Protein AF-A0A2Z4IM77-F1 (afdb_monomer)

InterPro domains:
  IPR010621 Domain of unknown function DUF1214 [PF06742] (242-344)
  IPR010679 Domain of unknown function DUF1254 [PF06863] (64-164)
  IPR037049 Domain of unknown function DUF1214, C-terminal domain superfamily [G3DSA:2.60.120.600] (216-356)
  IPR037050 Domain of unknown function DUF1254 superfamily [G3DSA:2.60.40.1610] (57-181)

Solvent-accessible surface area (backbone atoms only — not comparable to full-atom values): 20012 Å² total; per-residue (Å²): 142,82,84,87,78,84,80,84,83,80,83,79,82,76,81,75,78,77,77,73,73,76,74,77,76,77,55,68,68,52,26,55,48,37,31,53,42,42,25,31,54,54,42,47,57,54,48,57,62,47,52,75,82,47,57,64,46,41,79,49,68,70,46,75,44,51,58,82,60,74,91,52,80,63,61,67,61,39,29,30,41,33,44,24,44,34,18,32,63,75,41,46,24,40,36,39,67,63,92,68,94,62,50,36,35,46,34,41,30,30,36,64,57,34,43,52,76,39,68,64,57,93,48,38,35,36,38,31,44,85,89,54,74,77,94,57,94,80,50,46,80,42,77,40,94,44,50,39,34,38,44,37,33,44,37,60,45,77,101,37,59,69,58,53,56,57,44,58,72,57,47,44,60,45,62,11,69,34,82,74,78,89,83,75,83,90,69,53,74,64,34,48,50,50,19,52,49,53,46,52,55,52,55,78,65,65,59,92,85,68,55,37,41,39,33,82,87,71,72,50,46,47,64,34,32,29,42,23,40,73,77,41,65,91,61,60,35,58,74,52,31,40,77,46,76,40,56,40,32,72,84,69,46,70,47,53,11,86,46,42,32,40,34,59,47,69,64,62,70,42,55,65,52,91,74,33,52,41,40,38,36,45,23,29,62,88,82,36,36,46,48,74,55,97,80,75,43,45,50,41,31,74,90,78,45,66,64,47,97,83,51,25,35,57,37,28,40,23,35,82,27,71,67,71,46,30,24,41,38,68,52,40,46,34,32,36,40,42,36,30,28,31,27,31,98,83,52,72,82,70,63,40,40,76,57,134

Foldseek 3Di:
DDDDDDDDDDDDPPPPPPPPPPDPPQDVVLLVLLLLCLLLVVLVVVVVVVVVPDAAFDKDKPFADFLVDDPDFQDDGQKIKIKGKFFCPPHKKKKDADDDDAWKKKWKADSSQAIDMDIRDPFIEIEHAPPHDGPDDDHHYDHDPHRMIMTMMIDGHDVCRVVSVVRVVVIGMDHRNDDDDDDDDDDDPNSNVSSVVVLVVCLVVDDPPQFLYHHPVVPNDSSSVSNNCVVDRPDDGVQFKDKDKFQAFPVRHGAWQAFKKKWKADQDQWADDPSKKKKKFKAFPPRSGFADDPVSFGMAIPVHFDADPNRIGMAMEHQNQDDGNGHHSVRGRIMMMMMIGNTDPPHDGTGMGTDD

Mean predicted aligned error: 6.81 Å

Secondary structure (DSSP, 8-state):
----------------------PPPPPHHHHHHHHHHHHHHHHHHHHHHHTTT--TT--EE--S--TT--SSSSPPTTEEEEEEEEE-SSS-EEEE----SS-EEEEEEETT--EEEEES-SSPEEEE-TTSPPS-SSSEEEE-SSSEEEEEEEEE-SS-HHHHHHHHTT-EEEE-B-----PPPP--HHHHHHHHHHHHHHHHTPPTT---S--GGGT--HHHHHHHHHHHTT---TTTEEEEEESB-TTSPBP-TTS-EEEEE-SSSSBSSTT-EEEEEEEETTT-SB---TT---EEETTTPPPPTTS-EEEEEETT--STTEEE-TT--EEEEEEEESB-TT--PPPPEE--

Nearest PDB structures (foldseek):
  3u07-assembly3_C  TM=8.000E-01  e=1.647E-24  Vibrio parahaemolyticus
  3u07-assembly2_B  TM=8.139E-01  e=1.092E-23  Vibrio parahaemolyticus
  3vb9-assembly2_D  TM=6.660E-01  e=1.888E-18  Vibrio parahaemolyticus
  6ans-assembly2_D  TM=5.606E-01  e=4.683E-11  Burkholderia cenocepacia J2315
  4uzg-assembly1_A  TM=1.626E-01  e=1.768E-01  Streptococcus agalactiae A909

pLDDT: mean 90.86, std 14.38, range [30.09, 98.69]

Structure (mmCIF, N/CA/C/O backbone):
data_AF-A0A2Z4IM77-F1
#
_entry.id   AF-A0A2Z4IM77-F1
#
loop_
_atom_site.group_PDB
_atom_site.id
_atom_site.type_symbol
_atom_site.label_atom_id
_atom_site.label_alt_id
_atom_site.label_comp_id
_atom_site.label_asym_id
_atom_site.label_entity_id
_atom_site.label_seq_id
_atom_site.pdbx_PDB_ins_code
_atom_site.Cartn_x
_atom_site.Cartn_y
_atom_site.Cartn_z
_atom_site.occupancy
_atom_site.B_iso_or_equiv
_atom_site.auth_seq_id
_atom_site.auth_comp_id
_atom_site.auth_asym_id
_atom_site.auth_atom_id
_atom_site.pdbx_PDB_model_num
ATOM 1 N N . MET A 1 1 ? 88.658 40.560 12.550 1.00 44.47 1 MET A N 1
ATOM 2 C CA . MET A 1 1 ? 87.987 41.062 11.328 1.00 44.47 1 MET A CA 1
ATOM 3 C C . MET A 1 1 ? 87.548 39.893 10.454 1.00 44.47 1 MET A C 1
ATOM 5 O O . MET A 1 1 ? 88.362 39.357 9.718 1.00 44.47 1 MET A O 1
ATOM 9 N N . LYS A 1 2 ? 86.281 39.481 10.541 1.00 37.50 2 LYS A N 1
ATOM 10 C CA . LYS A 1 2 ? 85.584 38.726 9.489 1.00 37.50 2 LYS A CA 1
ATOM 11 C C . LYS A 1 2 ? 84.108 39.124 9.554 1.00 37.50 2 LYS A C 1
ATOM 13 O O . LYS A 1 2 ? 83.522 39.179 10.626 1.00 37.50 2 LYS A O 1
ATOM 18 N N . SER A 1 3 ? 83.614 39.550 8.401 1.00 36.06 3 SER A N 1
ATOM 19 C CA . SER A 1 3 ? 82.413 40.351 8.170 1.00 36.06 3 SER A CA 1
ATOM 20 C C . SER A 1 3 ? 81.114 39.559 8.377 1.00 36.06 3 SER A C 1
ATOM 22 O O . SER A 1 3 ? 80.949 38.478 7.815 1.00 36.06 3 SER A O 1
ATOM 24 N N . MET A 1 4 ? 80.191 40.130 9.161 1.00 35.19 4 MET A N 1
ATOM 25 C CA . MET A 1 4 ? 78.778 39.743 9.243 1.00 35.19 4 MET A CA 1
ATOM 26 C C . MET A 1 4 ? 78.077 40.122 7.931 1.00 35.19 4 MET A C 1
ATOM 28 O O . MET A 1 4 ? 77.879 41.305 7.653 1.00 35.19 4 MET A O 1
ATOM 32 N N . LYS A 1 5 ? 77.659 39.132 7.135 1.00 37.25 5 LYS A N 1
ATOM 33 C CA . LYS A 1 5 ? 76.727 39.348 6.019 1.00 37.25 5 LYS A CA 1
ATOM 34 C C . LYS A 1 5 ? 75.292 39.170 6.520 1.00 37.25 5 LYS A C 1
ATOM 36 O O . LYS A 1 5 ? 74.901 38.078 6.916 1.00 37.25 5 LYS A O 1
ATOM 41 N N . ARG A 1 6 ? 74.526 40.265 6.510 1.00 34.78 6 ARG A N 1
ATOM 42 C CA . ARG A 1 6 ? 73.072 40.285 6.729 1.00 34.78 6 ARG A CA 1
ATOM 43 C C . ARG A 1 6 ? 72.383 39.529 5.588 1.00 34.78 6 ARG A C 1
ATOM 45 O O . ARG A 1 6 ? 72.552 39.901 4.431 1.00 34.78 6 ARG A O 1
ATOM 52 N N . ILE A 1 7 ? 71.616 38.492 5.916 1.00 35.03 7 ILE A N 1
ATOM 53 C CA . ILE A 1 7 ? 70.710 37.818 4.980 1.00 35.03 7 ILE A CA 1
ATOM 54 C C . ILE A 1 7 ? 69.391 38.595 4.995 1.00 35.03 7 ILE A C 1
ATOM 56 O O . ILE A 1 7 ? 68.733 38.691 6.028 1.00 35.03 7 ILE A O 1
ATOM 60 N N . ILE A 1 8 ? 69.040 39.190 3.857 1.00 33.53 8 ILE A N 1
ATOM 61 C CA . ILE A 1 8 ? 67.727 39.792 3.615 1.00 33.53 8 ILE A CA 1
ATOM 62 C C . ILE A 1 8 ? 66.799 38.643 3.210 1.00 33.53 8 ILE A C 1
ATOM 64 O O . ILE A 1 8 ? 66.981 38.048 2.150 1.00 33.53 8 ILE A O 1
ATOM 68 N N . ILE A 1 9 ? 65.834 38.306 4.063 1.00 33.19 9 ILE A N 1
ATOM 69 C CA . ILE A 1 9 ? 64.763 37.360 3.734 1.00 33.19 9 ILE A CA 1
ATOM 70 C C . ILE A 1 9 ? 63.726 38.130 2.908 1.00 33.19 9 ILE A C 1
ATOM 72 O O . ILE A 1 9 ? 62.982 38.946 3.449 1.00 33.19 9 ILE A O 1
ATOM 76 N N . LEU A 1 10 ? 63.703 37.907 1.590 1.00 30.47 10 LEU A N 1
ATOM 77 C CA . LEU A 1 10 ? 62.588 38.328 0.739 1.00 30.47 10 LEU A CA 1
ATOM 78 C C . LEU A 1 10 ? 61.402 37.386 0.988 1.00 30.47 10 LEU A C 1
ATOM 80 O O . LEU A 1 10 ? 61.460 36.206 0.644 1.00 30.47 10 LEU A O 1
ATOM 84 N N . PHE A 1 11 ? 60.317 37.914 1.552 1.00 30.09 11 PHE A N 1
ATOM 85 C CA . PHE A 1 11 ? 59.012 37.259 1.524 1.00 30.09 11 PHE A CA 1
ATOM 86 C C . PHE A 1 11 ? 58.453 37.338 0.098 1.00 30.09 11 PHE A C 1
ATOM 88 O O . PHE A 1 11 ? 57.980 38.388 -0.332 1.00 30.09 11 PHE A O 1
ATOM 95 N N . PHE A 1 12 ? 58.491 36.229 -0.641 1.00 33.75 12 PHE A N 1
ATOM 96 C CA . PHE A 1 12 ? 57.636 36.066 -1.813 1.00 33.75 12 PHE A CA 1
ATOM 97 C C . PHE A 1 12 ? 56.220 35.746 -1.325 1.00 33.75 12 PHE A C 1
ATOM 99 O O . PHE A 1 12 ? 55.945 34.638 -0.867 1.00 33.75 12 PHE A O 1
ATOM 106 N N . LEU A 1 13 ? 55.322 36.729 -1.406 1.00 35.25 13 LEU A N 1
ATOM 107 C CA . LEU A 1 13 ? 53.883 36.496 -1.318 1.00 35.25 13 LEU A CA 1
ATOM 108 C C . LEU A 1 13 ? 53.462 35.726 -2.576 1.00 35.25 13 LEU A C 1
ATOM 110 O O . LEU A 1 13 ? 53.271 36.308 -3.642 1.00 35.25 13 LEU A O 1
ATOM 114 N N . VAL A 1 14 ? 53.346 34.404 -2.459 1.00 39.53 14 VAL A N 1
ATOM 115 C CA . VAL A 1 14 ? 52.682 33.582 -3.471 1.00 39.53 14 VAL A CA 1
ATOM 116 C C . VAL A 1 14 ? 51.189 33.879 -3.362 1.00 39.53 14 VAL A C 1
ATOM 118 O O . VAL A 1 14 ? 50.515 33.402 -2.452 1.00 39.53 14 VAL A O 1
ATOM 121 N N . TR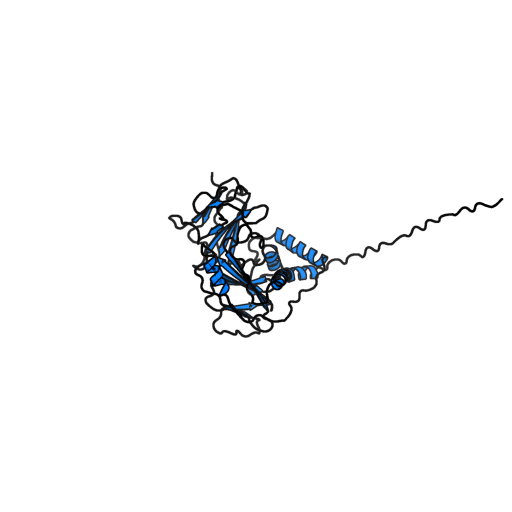P A 1 15 ? 50.670 34.702 -4.273 1.00 40.62 15 TRP A N 1
ATOM 122 C CA . TRP A 1 15 ? 49.234 34.775 -4.528 1.00 40.62 15 TRP A CA 1
ATOM 123 C C . TRP A 1 15 ? 48.816 33.451 -5.167 1.00 40.62 15 TRP A C 1
ATOM 125 O O . TRP A 1 15 ? 48.868 33.282 -6.382 1.00 40.62 15 TRP A O 1
ATOM 135 N N . GLY A 1 16 ? 48.450 32.479 -4.334 1.00 41.00 16 GLY A N 1
ATOM 136 C CA . GLY A 1 16 ? 47.725 31.309 -4.799 1.00 41.00 16 GLY A CA 1
ATOM 137 C C . GLY A 1 16 ? 46.356 31.769 -5.278 1.00 41.00 16 GLY A C 1
ATOM 138 O O . GLY A 1 16 ? 45.483 32.070 -4.468 1.00 41.00 16 GLY A O 1
ATOM 139 N N . THR A 1 17 ? 46.160 31.850 -6.591 1.00 45.31 17 THR A N 1
ATOM 140 C CA . THR A 1 17 ? 44.819 31.914 -7.164 1.00 45.31 17 THR A CA 1
ATOM 141 C C . THR A 1 17 ? 44.144 30.586 -6.853 1.00 45.31 17 THR A C 1
ATOM 143 O O . THR A 1 17 ? 44.379 29.590 -7.537 1.00 45.31 17 THR A O 1
ATOM 146 N N . VAL A 1 18 ? 43.326 30.546 -5.803 1.00 45.12 18 VAL A N 1
ATOM 147 C CA . VAL A 1 18 ? 42.304 29.509 -5.686 1.00 45.12 18 VAL A CA 1
ATOM 148 C C . VAL A 1 18 ? 41.337 29.789 -6.827 1.00 45.12 18 VAL A C 1
ATOM 150 O O . VAL A 1 18 ? 40.501 30.686 -6.743 1.00 45.12 18 VAL A O 1
ATOM 153 N N . SER A 1 19 ? 41.498 29.077 -7.939 1.00 50.84 19 SER A N 1
ATOM 154 C CA . SER A 1 19 ? 40.451 28.981 -8.942 1.00 50.84 19 SER A CA 1
ATOM 155 C C . SER A 1 19 ? 39.275 28.284 -8.270 1.00 50.84 19 SER A C 1
ATOM 157 O O . SER A 1 19 ? 39.246 27.059 -8.174 1.00 50.84 19 SER A O 1
ATOM 159 N N . VAL A 1 20 ? 38.325 29.068 -7.760 1.00 49.91 20 VAL A N 1
ATOM 160 C CA . VAL A 1 20 ? 36.972 28.580 -7.516 1.00 49.91 20 VAL A CA 1
ATOM 161 C C . VAL A 1 20 ? 36.460 28.191 -8.895 1.00 49.91 20 VAL A C 1
ATOM 163 O O . VAL A 1 20 ? 36.123 29.055 -9.702 1.00 49.91 20 VAL A O 1
ATOM 166 N N . GLN A 1 21 ? 36.502 26.898 -9.216 1.00 48.16 21 GLN A N 1
ATOM 167 C CA . GLN A 1 21 ? 35.749 26.381 -10.348 1.00 48.16 21 GLN A CA 1
ATOM 168 C C . GLN A 1 21 ? 34.297 26.769 -10.085 1.00 48.16 21 GLN A C 1
ATOM 170 O O . GLN A 1 21 ? 33.694 26.298 -9.122 1.00 48.16 21 GLN A O 1
ATOM 175 N N . ALA A 1 22 ? 33.775 27.706 -10.878 1.00 55.06 22 ALA A N 1
ATOM 176 C CA . ALA A 1 22 ? 32.364 28.033 -10.851 1.00 55.06 22 ALA A CA 1
ATOM 177 C C . ALA A 1 22 ? 31.618 26.730 -11.134 1.00 55.06 22 ALA A C 1
ATOM 179 O O . ALA A 1 22 ? 31.780 26.144 -12.205 1.00 55.06 22 ALA A O 1
ATOM 180 N N . GLN A 1 23 ? 30.881 26.236 -10.143 1.00 60.19 23 GLN A N 1
ATOM 181 C CA . GLN A 1 23 ? 30.034 25.073 -10.333 1.00 60.19 23 GLN A CA 1
ATOM 182 C C . GLN A 1 23 ? 29.014 25.449 -11.408 1.00 60.19 23 GLN A C 1
ATOM 184 O O . GLN A 1 23 ? 28.310 26.452 -11.257 1.00 60.19 23 GLN A O 1
ATOM 189 N N . GLU A 1 24 ? 29.008 24.725 -12.531 1.00 70.38 24 GLU A N 1
ATOM 190 C CA . GLU A 1 24 ? 28.045 24.988 -13.598 1.00 70.38 24 GLU A CA 1
ATOM 191 C C . GLU A 1 24 ? 26.635 24.942 -13.005 1.00 70.38 24 GLU A C 1
ATOM 193 O O . GLU A 1 24 ? 26.285 24.018 -12.267 1.00 70.38 24 GLU A O 1
ATOM 198 N N . ALA A 1 25 ? 25.837 25.970 -13.293 1.00 86.19 25 ALA A N 1
ATOM 199 C CA . ALA A 1 25 ? 24.468 26.028 -12.813 1.00 86.19 25 ALA A CA 1
ATOM 200 C C . ALA A 1 25 ? 23.684 24.815 -13.339 1.00 86.19 25 ALA A C 1
ATOM 202 O O . ALA A 1 25 ? 23.775 24.471 -14.521 1.00 86.19 25 ALA A O 1
ATOM 203 N N . VAL A 1 26 ? 22.894 24.189 -12.462 1.00 92.69 26 VAL A N 1
ATOM 204 C CA . VAL A 1 26 ? 22.025 23.065 -12.830 1.00 92.69 26 VAL A CA 1
ATOM 205 C C . VAL A 1 26 ? 21.085 23.508 -13.949 1.00 92.69 26 VAL A C 1
ATOM 207 O O . VAL A 1 26 ? 20.359 24.495 -13.824 1.00 92.69 26 VAL A O 1
ATOM 210 N N . LYS A 1 27 ? 21.105 22.781 -15.068 1.00 96.25 27 LYS A N 1
ATOM 211 C CA . LYS A 1 27 ? 20.290 23.118 -16.237 1.00 96.25 27 LYS A CA 1
ATOM 212 C C . LYS A 1 27 ? 18.822 22.756 -15.962 1.00 96.25 27 LYS A C 1
ATOM 214 O O . LYS A 1 27 ? 18.570 21.620 -15.563 1.00 96.25 27 LYS A O 1
ATOM 219 N N . PRO A 1 28 ? 17.840 23.634 -16.245 1.00 96.19 28 PRO A N 1
ATOM 220 C CA . PRO A 1 28 ? 16.432 23.378 -15.914 1.00 96.19 28 PRO A CA 1
ATOM 221 C C . PRO A 1 28 ? 15.872 22.053 -16.453 1.00 96.19 28 PRO A C 1
ATOM 223 O O . PRO A 1 28 ? 15.152 21.356 -15.749 1.00 96.19 28 PRO A O 1
ATOM 226 N N . TYR A 1 29 ? 16.259 21.641 -17.667 1.00 96.62 29 TYR A N 1
ATOM 227 C CA . TYR A 1 29 ? 15.778 20.377 -18.243 1.00 96.62 29 TYR A CA 1
ATOM 228 C C . TYR A 1 29 ? 16.235 19.140 -17.456 1.00 96.62 29 TYR A C 1
ATOM 230 O O . TYR A 1 29 ? 15.530 18.138 -17.449 1.00 96.62 29 TYR A O 1
ATOM 238 N N . ARG A 1 30 ? 17.381 19.210 -16.765 1.00 97.50 30 ARG A N 1
ATOM 239 C CA . ARG A 1 30 ? 17.891 18.121 -15.918 1.00 97.50 30 ARG A CA 1
ATOM 240 C C . ARG A 1 30 ? 17.079 17.980 -14.639 1.00 97.50 30 ARG A C 1
ATOM 242 O O . ARG A 1 30 ? 16.871 16.867 -14.172 1.00 97.50 30 ARG A O 1
ATOM 249 N N . VAL A 1 31 ? 16.560 19.094 -14.123 1.00 97.75 31 VAL A N 1
ATOM 250 C CA . VAL A 1 31 ? 15.620 19.108 -12.995 1.00 97.75 31 VAL A CA 1
ATOM 251 C C . VAL A 1 31 ? 14.307 18.439 -13.401 1.00 97.75 31 VAL A C 1
ATOM 253 O O . VAL A 1 31 ? 13.851 17.516 -12.729 1.00 97.75 31 VAL A O 1
ATOM 256 N N . THR A 1 32 ? 13.745 18.821 -14.554 1.00 97.62 32 THR A N 1
ATOM 257 C CA . THR A 1 32 ? 12.532 18.190 -15.101 1.00 97.62 32 THR A CA 1
ATOM 258 C C . THR A 1 32 ? 12.724 16.693 -15.367 1.00 97.62 32 THR A C 1
ATOM 260 O O . THR A 1 32 ? 11.849 15.889 -15.046 1.00 97.62 32 THR A O 1
ATOM 263 N N . GLU A 1 33 ? 13.874 16.303 -15.920 1.00 97.88 33 GLU A N 1
ATOM 264 C CA . GLU A 1 33 ? 14.221 14.901 -16.166 1.00 97.88 33 GLU A CA 1
ATOM 265 C C . GLU A 1 33 ? 14.366 14.116 -14.854 1.00 97.88 33 GLU A C 1
ATOM 267 O O . GLU A 1 33 ? 13.837 13.011 -14.747 1.00 97.88 33 GLU A O 1
ATOM 272 N N . TYR A 1 34 ? 14.989 14.700 -13.824 1.00 98.50 34 TYR A N 1
ATOM 273 C CA . TYR A 1 34 ? 15.063 14.077 -12.503 1.00 98.50 34 TYR A CA 1
ATOM 274 C C . TYR A 1 34 ? 13.671 13.825 -11.923 1.00 98.50 34 TYR A C 1
ATOM 276 O O . TYR A 1 34 ? 13.404 12.727 -11.451 1.00 98.50 34 TYR A O 1
ATOM 284 N N . ILE A 1 35 ? 12.756 14.797 -11.999 1.00 98.12 35 ILE A N 1
ATOM 285 C CA . ILE A 1 35 ? 11.374 14.630 -11.518 1.00 98.12 35 ILE A CA 1
ATOM 286 C C . ILE A 1 35 ? 10.668 13.496 -12.272 1.00 98.12 35 ILE A C 1
ATOM 288 O O . ILE A 1 35 ? 10.003 12.667 -11.656 1.00 98.12 35 ILE A O 1
ATOM 292 N N . GLN A 1 36 ? 10.844 13.414 -13.594 1.00 96.88 36 GLN A N 1
ATOM 293 C CA . GLN A 1 36 ? 10.296 12.323 -14.406 1.00 96.88 36 GLN A CA 1
ATOM 294 C C . GLN A 1 36 ? 10.806 10.943 -13.972 1.00 96.88 36 GLN A C 1
ATOM 296 O O . GLN A 1 36 ? 10.017 9.992 -13.929 1.00 96.88 36 GLN A O 1
ATOM 301 N N . TRP A 1 37 ? 12.105 10.839 -13.686 1.00 98.00 37 TRP A N 1
ATOM 302 C CA . TRP A 1 37 ? 12.777 9.591 -13.325 1.00 98.00 37 TRP A CA 1
ATOM 303 C C . TRP A 1 37 ? 12.748 9.281 -11.831 1.00 98.00 37 TRP A C 1
ATOM 305 O O . TRP A 1 37 ? 13.037 8.148 -11.458 1.00 98.00 37 TRP A O 1
ATOM 315 N N . TYR A 1 38 ? 12.352 10.225 -10.976 1.00 98.38 38 TYR A N 1
ATOM 316 C CA . TYR A 1 38 ? 12.325 10.053 -9.525 1.00 98.38 38 TYR A CA 1
ATOM 317 C C . TYR A 1 38 ? 11.584 8.777 -9.082 1.00 98.38 38 TYR A C 1
ATOM 319 O O . TYR A 1 38 ? 12.162 8.012 -8.307 1.00 98.38 38 TYR A O 1
ATOM 327 N N . PRO A 1 39 ? 10.386 8.449 -9.615 1.00 97.38 39 PRO A N 1
ATOM 328 C CA . PRO A 1 39 ? 9.730 7.177 -9.313 1.00 97.38 39 PRO A CA 1
ATOM 329 C C . PRO A 1 39 ? 10.568 5.943 -9.671 1.00 97.38 39 PRO A C 1
ATOM 331 O O . PRO A 1 39 ? 10.681 5.023 -8.867 1.00 97.38 39 PRO A O 1
ATOM 334 N N . ALA A 1 40 ? 11.200 5.948 -10.845 1.00 98.12 40 ALA A N 1
ATOM 335 C CA . ALA A 1 40 ? 12.012 4.838 -11.333 1.00 98.12 40 ALA A CA 1
ATOM 336 C C . ALA A 1 40 ? 13.333 4.681 -10.584 1.00 98.12 40 ALA A C 1
ATOM 338 O O . ALA A 1 40 ? 13.748 3.552 -10.329 1.00 98.12 40 ALA A O 1
ATOM 339 N N . ILE A 1 41 ? 13.934 5.790 -10.147 1.00 98.06 41 ILE A N 1
ATOM 340 C CA . ILE A 1 41 ? 15.070 5.791 -9.223 1.00 98.06 41 ILE A CA 1
ATOM 341 C C . ILE A 1 41 ? 14.675 5.078 -7.925 1.00 98.06 41 ILE A C 1
ATOM 343 O O . ILE A 1 41 ? 15.361 4.152 -7.503 1.00 98.06 41 ILE A O 1
ATOM 347 N N . LYS A 1 42 ? 13.533 5.438 -7.323 1.00 97.50 42 LYS A N 1
ATOM 348 C CA . LYS A 1 42 ? 13.070 4.824 -6.066 1.00 97.50 42 LYS A CA 1
ATOM 349 C C . LYS A 1 42 ? 12.618 3.375 -6.210 1.00 97.50 42 LYS A C 1
ATOM 351 O O . LYS A 1 42 ? 12.855 2.576 -5.306 1.00 97.50 42 LYS A O 1
ATOM 356 N N . GLN A 1 43 ? 12.013 3.005 -7.336 1.00 97.50 43 GLN A N 1
ATOM 357 C CA . GLN A 1 43 ? 11.698 1.605 -7.626 1.00 97.50 43 GLN A CA 1
ATOM 358 C C . GLN A 1 43 ? 12.971 0.773 -7.805 1.00 97.50 43 GLN A C 1
ATOM 360 O O . GLN A 1 43 ? 13.051 -0.317 -7.253 1.00 97.50 43 GLN A O 1
ATOM 365 N N . ALA A 1 44 ? 13.983 1.283 -8.513 1.00 97.75 44 ALA A N 1
ATOM 366 C CA . ALA A 1 44 ? 15.252 0.576 -8.672 1.00 97.75 44 ALA A CA 1
ATOM 367 C C . ALA A 1 44 ? 16.014 0.438 -7.350 1.00 97.75 44 ALA A C 1
ATOM 369 O O . ALA A 1 44 ? 16.467 -0.657 -7.054 1.00 97.75 44 ALA A O 1
ATOM 370 N N . GLU A 1 45 ? 16.079 1.485 -6.517 1.00 96.31 45 GLU A N 1
ATOM 371 C CA . GLU A 1 45 ? 16.662 1.395 -5.166 1.00 96.31 45 GLU A CA 1
ATOM 372 C C . GLU A 1 45 ? 15.998 0.275 -4.341 1.00 96.31 45 GLU A C 1
ATOM 374 O O . GLU A 1 45 ? 16.682 -0.533 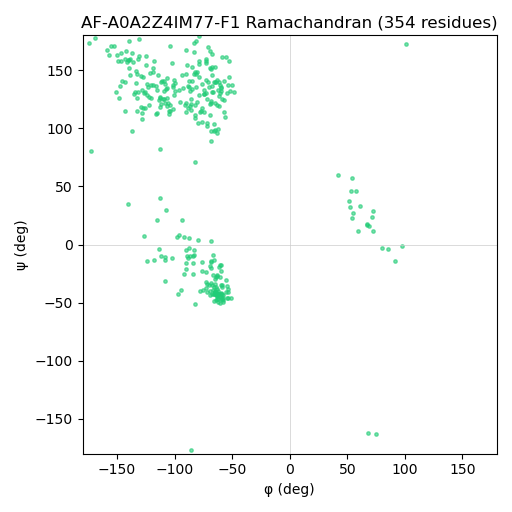-3.714 1.00 96.31 45 GLU A O 1
ATOM 379 N N . MET A 1 46 ? 14.661 0.197 -4.367 1.00 96.31 46 MET A N 1
ATOM 380 C CA . MET A 1 46 ? 13.907 -0.837 -3.653 1.00 96.31 46 MET A CA 1
ATOM 381 C C . MET A 1 46 ? 14.126 -2.239 -4.242 1.00 96.31 46 MET A C 1
ATOM 383 O O . MET A 1 46 ? 14.293 -3.198 -3.490 1.00 96.31 46 MET A O 1
ATOM 387 N N . ARG A 1 47 ? 14.127 -2.364 -5.573 1.00 97.31 47 ARG A N 1
ATOM 388 C CA . ARG A 1 47 ? 14.392 -3.617 -6.290 1.00 97.31 47 ARG A CA 1
ATOM 389 C C . ARG A 1 47 ? 15.796 -4.127 -6.021 1.00 97.31 47 ARG A C 1
ATOM 391 O O . ARG A 1 47 ? 15.954 -5.293 -5.699 1.00 97.31 47 ARG A O 1
ATOM 398 N N . ASP A 1 48 ? 16.803 -3.277 -6.156 1.00 96.88 48 ASP A N 1
ATOM 399 C CA . ASP A 1 48 ? 18.202 -3.676 -6.023 1.00 96.88 48 ASP A CA 1
ATOM 400 C C . ASP A 1 48 ? 18.496 -4.109 -4.593 1.00 96.88 48 ASP A C 1
ATOM 402 O O . ASP A 1 48 ? 19.170 -5.113 -4.392 1.00 96.88 48 ASP A O 1
ATOM 406 N N . LYS A 1 49 ? 17.888 -3.438 -3.605 1.00 96.12 49 LYS A N 1
ATOM 407 C CA . LYS A 1 49 ? 17.943 -3.890 -2.215 1.00 96.12 49 LYS A CA 1
ATOM 408 C C . LYS A 1 49 ? 17.279 -5.256 -2.016 1.00 96.12 49 LYS A C 1
ATOM 410 O O . LYS A 1 49 ? 17.763 -6.054 -1.225 1.00 96.12 49 LYS A O 1
ATOM 415 N N . TRP A 1 50 ? 16.169 -5.517 -2.701 1.00 96.00 50 TRP A N 1
ATOM 416 C CA . TRP A 1 50 ? 15.483 -6.808 -2.657 1.00 96.00 50 TRP A CA 1
ATOM 417 C C . TRP A 1 50 ? 16.295 -7.920 -3.342 1.00 96.00 50 TRP A C 1
ATOM 419 O O . TRP A 1 50 ? 16.407 -9.015 -2.804 1.00 96.00 50 TRP A O 1
ATOM 429 N N . LEU A 1 51 ? 16.932 -7.623 -4.478 1.00 96.25 51 LEU A N 1
ATOM 430 C CA . LEU A 1 51 ? 17.773 -8.559 -5.234 1.00 96.25 51 LEU A CA 1
ATOM 431 C C . LEU A 1 51 ? 19.066 -8.969 -4.505 1.00 96.25 51 LEU A C 1
ATOM 433 O O . LEU A 1 51 ? 19.765 -9.865 -4.968 1.00 96.25 51 LEU A O 1
ATOM 437 N N . GLU A 1 52 ? 19.404 -8.335 -3.377 1.00 97.38 52 GLU A N 1
ATOM 438 C CA . GLU A 1 52 ? 20.481 -8.813 -2.500 1.00 97.38 52 GLU A CA 1
ATOM 439 C C . GLU A 1 52 ? 20.150 -10.175 -1.864 1.00 97.38 52 GLU A C 1
ATOM 441 O O . GLU A 1 52 ? 21.066 -10.954 -1.603 1.00 97.38 52 GLU A O 1
ATOM 446 N N . ASP A 1 53 ? 18.860 -10.457 -1.637 1.00 97.31 53 ASP A N 1
ATOM 447 C CA . ASP A 1 53 ? 18.383 -11.635 -0.900 1.00 97.31 53 ASP A CA 1
ATOM 448 C C . ASP A 1 53 ? 17.502 -12.5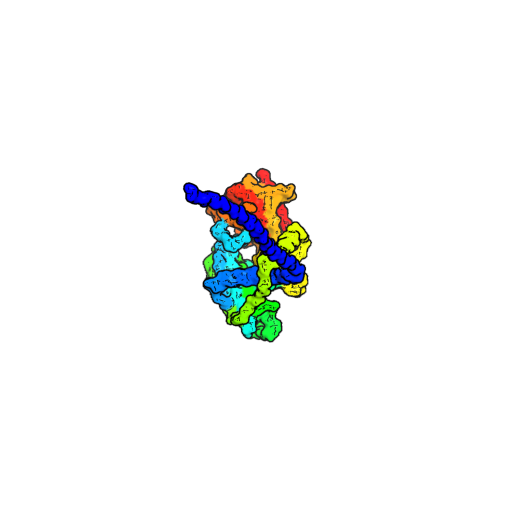80 -1.744 1.00 97.31 53 ASP A C 1
ATOM 450 O O . ASP A 1 53 ? 17.230 -13.699 -1.306 1.00 97.31 53 ASP A O 1
ATOM 454 N N . TYR A 1 54 ? 17.042 -12.142 -2.921 1.00 96.75 54 TYR A N 1
ATOM 455 C CA . TYR A 1 54 ? 16.063 -12.854 -3.751 1.00 96.75 54 TYR A CA 1
ATOM 456 C C . TYR A 1 54 ? 16.385 -12.762 -5.249 1.00 96.75 54 TYR A C 1
ATOM 458 O O . TYR A 1 54 ? 17.031 -11.821 -5.711 1.00 96.75 54 TYR A O 1
ATOM 466 N N . GLU A 1 55 ? 15.856 -13.696 -6.035 1.00 96.44 55 GLU A N 1
ATOM 467 C CA . GLU A 1 55 ? 15.901 -13.666 -7.503 1.00 96.44 55 GLU A CA 1
ATOM 468 C C . GLU A 1 55 ? 14.566 -13.209 -8.114 1.00 96.44 55 GLU A C 1
ATOM 470 O O . GLU A 1 55 ? 13.506 -13.354 -7.508 1.00 96.44 55 GLU A O 1
ATOM 475 N N . TYR A 1 56 ? 14.574 -12.668 -9.341 1.00 97.12 56 TYR A N 1
ATOM 476 C CA . TYR A 1 56 ? 13.325 -12.310 -10.033 1.00 97.12 56 TYR A CA 1
ATOM 477 C C . TYR A 1 56 ? 12.339 -13.488 -10.065 1.00 97.12 56 TYR A C 1
ATOM 479 O O . TYR A 1 56 ? 12.693 -14.599 -10.453 1.00 97.12 56 TYR A O 1
ATOM 487 N N . GLY A 1 57 ? 11.084 -13.225 -9.700 1.00 95.75 57 GLY A N 1
ATOM 488 C CA . GLY A 1 57 ? 10.050 -14.253 -9.573 1.00 95.75 57 GLY A CA 1
ATOM 489 C C . GLY A 1 57 ? 10.023 -14.975 -8.221 1.00 95.75 57 GLY A C 1
ATOM 490 O O . GLY A 1 57 ? 9.112 -15.758 -7.967 1.00 95.75 57 GLY A O 1
ATOM 491 N N . GLU A 1 58 ? 10.944 -14.708 -7.300 1.00 96.62 58 GLU A N 1
ATOM 492 C CA . GLU A 1 58 ? 10.773 -15.158 -5.920 1.00 96.62 58 GLU A CA 1
ATOM 493 C C . GLU A 1 58 ? 9.804 -14.246 -5.161 1.00 96.62 58 GLU A C 1
ATOM 495 O O . GLU A 1 58 ? 9.595 -13.084 -5.520 1.00 96.62 58 GLU A O 1
ATOM 500 N N . TRP A 1 59 ? 9.172 -14.784 -4.117 1.00 96.81 59 TRP A N 1
ATOM 501 C CA . TRP A 1 59 ? 8.277 -14.030 -3.244 1.00 96.81 59 TRP A CA 1
ATOM 502 C C . TRP A 1 59 ? 8.912 -13.817 -1.876 1.00 96.81 59 TRP A C 1
ATOM 504 O O . TRP A 1 59 ? 9.218 -14.771 -1.163 1.00 96.81 59 TRP A O 1
ATOM 514 N N . GLN A 1 60 ? 8.987 -12.556 -1.463 1.00 95.50 60 GLN A N 1
ATOM 515 C CA . GLN A 1 60 ? 9.188 -12.177 -0.071 1.00 95.50 60 GLN A CA 1
ATOM 516 C C . GLN A 1 60 ? 7.836 -11.877 0.571 1.00 95.50 60 GLN A C 1
ATOM 518 O O . GLN A 1 60 ? 7.067 -11.091 0.022 1.00 95.50 60 GLN A O 1
ATOM 523 N N . PHE A 1 61 ? 7.582 -12.413 1.766 1.00 94.56 61 PHE A N 1
ATOM 524 C CA . PHE A 1 61 ? 6.405 -12.078 2.573 1.00 94.56 61 PHE A CA 1
ATOM 525 C C . PHE A 1 61 ? 6.811 -11.512 3.932 1.00 94.56 61 PHE A C 1
ATOM 527 O O . PHE A 1 61 ? 7.713 -12.044 4.575 1.00 94.56 61 PHE A O 1
ATOM 534 N N . THR A 1 62 ? 6.139 -10.454 4.387 1.00 90.75 62 THR A N 1
ATOM 535 C CA . THR A 1 62 ? 6.448 -9.813 5.679 1.00 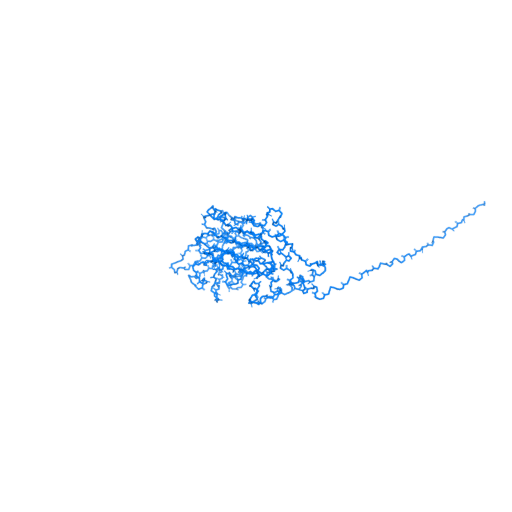90.75 62 THR A CA 1
ATOM 536 C C . THR A 1 62 ? 5.933 -10.601 6.876 1.00 90.75 62 THR A C 1
ATOM 538 O O . THR A 1 62 ? 6.422 -10.417 7.985 1.00 90.75 62 THR A O 1
ATOM 541 N N . GLY A 1 63 ? 4.927 -11.452 6.677 1.00 91.12 63 GLY A N 1
ATOM 542 C CA . GLY A 1 63 ? 4.120 -11.965 7.773 1.00 91.12 63 GLY A CA 1
ATOM 543 C C . GLY A 1 63 ? 3.272 -10.864 8.408 1.00 91.12 63 GLY A C 1
ATOM 544 O O . GLY A 1 63 ? 3.034 -9.808 7.815 1.00 91.12 63 GLY A O 1
ATOM 545 N N . MET A 1 64 ? 2.793 -11.135 9.620 1.00 87.75 64 MET A N 1
ATOM 546 C CA . MET A 1 64 ? 1.981 -10.199 10.391 1.00 87.75 64 MET A CA 1
ATOM 547 C C . MET A 1 64 ? 2.817 -9.000 10.846 1.00 87.75 64 MET A C 1
ATOM 549 O O . MET A 1 64 ? 3.782 -9.161 11.588 1.00 87.75 64 MET A O 1
ATOM 553 N N . VAL A 1 65 ? 2.401 -7.803 10.435 1.00 88.50 65 VAL A N 1
ATOM 554 C CA . VAL A 1 65 ? 3.001 -6.541 10.879 1.00 88.50 65 VAL A CA 1
ATOM 555 C C . VAL A 1 65 ? 2.572 -6.215 12.309 1.00 88.50 65 VAL A C 1
ATOM 557 O O . VAL A 1 65 ? 1.385 -6.160 12.626 1.00 88.50 65 VAL A O 1
ATOM 560 N N . THR A 1 66 ? 3.555 -5.912 13.148 1.00 87.38 66 THR A N 1
ATOM 561 C CA . THR A 1 66 ? 3.441 -5.590 14.572 1.00 87.38 66 THR A CA 1
ATOM 562 C C . THR A 1 66 ? 4.202 -4.309 14.919 1.00 87.38 66 THR A C 1
ATOM 564 O O . THR A 1 66 ? 4.925 -3.733 14.105 1.00 87.38 66 THR A O 1
ATOM 567 N N . ALA A 1 67 ? 4.122 -3.870 16.177 1.00 91.00 67 ALA A N 1
ATOM 568 C CA . ALA A 1 67 ? 4.910 -2.736 16.657 1.00 91.00 67 ALA A CA 1
ATOM 569 C C . ALA A 1 67 ? 6.426 -2.988 16.743 1.00 91.00 67 ALA A C 1
ATOM 571 O O . ALA A 1 67 ? 7.152 -2.084 17.160 1.00 91.00 67 ALA A O 1
ATOM 572 N N . LYS A 1 68 ? 6.934 -4.158 16.337 1.00 89.56 68 LYS A N 1
ATOM 573 C CA . LYS A 1 68 ? 8.375 -4.417 16.159 1.00 89.56 68 LYS A CA 1
ATOM 574 C C . LYS A 1 68 ? 8.852 -4.089 14.744 1.00 89.56 68 LYS A C 1
ATOM 576 O O . LYS A 1 68 ? 10.036 -3.829 14.551 1.00 89.56 68 LYS A O 1
ATOM 581 N N . ASP A 1 69 ? 7.940 -4.044 13.779 1.00 86.81 69 ASP A N 1
ATOM 582 C CA . ASP A 1 69 ? 8.266 -3.817 12.379 1.00 86.81 69 ASP A CA 1
ATOM 583 C C . ASP A 1 69 ? 8.626 -2.354 12.128 1.00 86.81 69 ASP A C 1
ATOM 585 O O . ASP A 1 69 ? 7.925 -1.424 12.541 1.00 86.81 69 ASP A O 1
ATOM 589 N N . ARG A 1 70 ? 9.768 -2.145 11.474 1.00 83.19 70 ARG A N 1
ATOM 590 C CA . ARG A 1 70 ? 10.301 -0.815 11.131 1.00 83.19 70 ARG A CA 1
ATOM 591 C C . ARG A 1 70 ? 10.622 -0.669 9.644 1.00 83.19 70 ARG A C 1
ATOM 593 O O . ARG A 1 70 ? 11.177 0.342 9.238 1.00 83.19 70 ARG A O 1
ATOM 600 N N . THR A 1 71 ? 10.260 -1.663 8.835 1.00 72.69 71 THR A N 1
ATOM 601 C CA . THR A 1 71 ? 10.553 -1.701 7.395 1.00 72.69 71 THR A CA 1
ATOM 602 C C . THR A 1 71 ? 9.792 -0.626 6.622 1.00 72.69 71 THR A C 1
ATOM 604 O O . THR A 1 71 ? 10.311 -0.073 5.659 1.00 72.69 71 THR A O 1
ATOM 607 N N . VAL A 1 72 ? 8.564 -0.317 7.049 1.00 78.00 72 VAL A N 1
ATOM 608 C CA . VAL A 1 72 ? 7.689 0.670 6.407 1.00 78.00 72 VAL A CA 1
ATOM 609 C C . VAL A 1 72 ? 7.137 1.604 7.474 1.00 78.00 72 VAL A C 1
ATOM 611 O O . VAL A 1 72 ? 6.625 1.148 8.494 1.00 78.00 72 VAL A O 1
ATOM 614 N N . VAL A 1 73 ? 7.230 2.910 7.233 1.00 81.44 73 VAL A N 1
ATOM 615 C CA . VAL A 1 73 ? 6.605 3.938 8.073 1.00 81.44 73 VAL A CA 1
ATOM 616 C C . VAL A 1 73 ? 5.088 3.895 7.873 1.00 81.44 73 VAL A C 1
ATOM 618 O O . VAL A 1 73 ? 4.617 3.749 6.748 1.00 81.44 73 VAL A O 1
ATOM 621 N N . THR A 1 74 ? 4.301 4.048 8.941 1.00 87.25 74 THR A N 1
ATOM 622 C CA . THR A 1 74 ? 2.825 3.948 8.904 1.00 87.25 74 THR A CA 1
ATOM 623 C C . THR A 1 74 ? 2.265 2.662 8.285 1.00 87.25 74 THR A C 1
ATOM 625 O O . THR A 1 74 ? 1.336 2.720 7.468 1.00 87.25 74 THR A O 1
ATOM 628 N N . PRO A 1 75 ? 2.786 1.478 8.652 1.00 88.94 75 PRO A N 1
ATOM 629 C CA . PRO A 1 75 ? 2.377 0.251 7.993 1.00 88.94 75 PRO A CA 1
ATOM 630 C C . PRO A 1 75 ? 0.930 -0.083 8.364 1.00 88.94 75 PRO A C 1
ATOM 632 O O . PRO A 1 75 ? 0.449 0.280 9.442 1.00 88.94 75 PRO A O 1
ATOM 635 N N . GLN A 1 76 ? 0.205 -0.773 7.490 1.00 88.94 76 GLN A N 1
ATOM 636 C CA . GLN A 1 76 ? -1.085 -1.314 7.894 1.00 88.94 76 GLN A CA 1
ATOM 637 C C . GLN A 1 76 ? -0.844 -2.479 8.855 1.00 88.94 76 GLN A C 1
ATOM 639 O O . GLN A 1 76 ? -0.118 -3.411 8.519 1.00 88.94 76 GLN A O 1
ATOM 644 N N . ALA A 1 77 ? -1.440 -2.415 10.044 1.00 87.50 77 ALA A N 1
ATOM 645 C CA . ALA A 1 77 ? -1.437 -3.557 10.951 1.00 87.50 77 ALA A CA 1
ATOM 646 C C . ALA A 1 77 ? -2.290 -4.694 10.368 1.00 87.50 77 ALA A C 1
ATOM 648 O O . ALA A 1 77 ? -3.236 -4.431 9.619 1.00 87.50 77 ALA A O 1
ATOM 649 N N . ASP A 1 78 ? -1.968 -5.932 10.739 1.00 89.06 78 ASP A N 1
ATOM 650 C CA . ASP A 1 78 ? -2.706 -7.144 10.358 1.00 89.06 78 ASP A CA 1
ATOM 651 C C . ASP A 1 78 ? -2.776 -7.414 8.850 1.00 89.06 78 ASP A C 1
ATOM 653 O O . ASP A 1 78 ? -3.758 -7.946 8.331 1.00 89.06 78 ASP A O 1
ATOM 657 N N . VAL A 1 79 ? -1.726 -7.049 8.118 1.00 92.06 79 VAL A N 1
ATOM 658 C CA . VAL A 1 79 ? -1.593 -7.373 6.696 1.00 92.06 79 VAL A CA 1
ATOM 659 C C . VAL A 1 79 ? -0.274 -8.085 6.452 1.00 92.06 79 VAL A C 1
ATOM 661 O O . VAL A 1 79 ? 0.775 -7.607 6.872 1.00 92.06 79 VAL A O 1
ATOM 664 N N . ASN A 1 80 ? -0.331 -9.208 5.737 1.00 94.44 80 ASN A N 1
ATOM 665 C CA . ASN A 1 80 ? 0.835 -9.781 5.084 1.00 94.44 80 ASN A CA 1
ATOM 666 C C . ASN A 1 80 ? 1.062 -9.063 3.755 1.00 94.44 80 ASN A C 1
ATOM 668 O O . ASN A 1 80 ? 0.195 -9.085 2.872 1.00 94.44 80 ASN A O 1
ATOM 672 N N . TYR A 1 81 ? 2.227 -8.442 3.615 1.00 94.00 81 TYR A N 1
ATOM 673 C CA . TYR A 1 81 ? 2.681 -7.883 2.354 1.00 94.00 81 TYR A CA 1
ATOM 674 C C . TYR A 1 81 ? 3.531 -8.902 1.611 1.00 94.00 81 TYR A C 1
ATOM 676 O O . TYR A 1 81 ? 4.416 -9.509 2.210 1.00 94.00 81 TYR A O 1
ATOM 684 N N . GLY A 1 82 ? 3.286 -9.066 0.313 1.00 95.62 82 GLY A N 1
ATOM 685 C CA . GLY A 1 82 ? 4.136 -9.871 -0.561 1.00 95.62 82 GLY A CA 1
ATOM 686 C C . GLY A 1 82 ? 4.788 -9.028 -1.644 1.00 95.62 82 GLY A C 1
ATOM 687 O O . GLY A 1 82 ? 4.105 -8.218 -2.266 1.00 95.62 82 GLY A O 1
ATOM 688 N N . TYR A 1 83 ? 6.074 -9.246 -1.892 1.00 96.75 83 TYR A N 1
ATOM 689 C CA . TYR A 1 83 ? 6.864 -8.561 -2.911 1.00 96.75 83 TYR A CA 1
ATOM 690 C C . TYR A 1 83 ? 7.491 -9.592 -3.843 1.00 96.75 83 TYR A C 1
ATOM 692 O O . TYR A 1 83 ? 8.142 -10.525 -3.374 1.00 96.75 83 TYR A O 1
ATOM 700 N N . SER A 1 84 ? 7.312 -9.409 -5.146 1.00 98.06 84 SER A N 1
ATOM 701 C CA . SER A 1 84 ? 8.033 -10.165 -6.166 1.00 98.06 84 SER A CA 1
ATOM 702 C C . SER A 1 84 ? 8.354 -9.252 -7.336 1.00 98.06 84 SER A C 1
ATOM 704 O O . SER A 1 84 ? 7.456 -8.728 -8.003 1.00 98.06 84 SER A O 1
ATOM 706 N N . TRP A 1 85 ? 9.641 -9.012 -7.558 1.00 98.50 85 TRP A N 1
ATOM 707 C CA . TRP A 1 85 ? 10.098 -8.275 -8.728 1.00 98.50 85 TRP A CA 1
ATOM 708 C C . TRP A 1 85 ? 10.182 -9.209 -9.928 1.00 98.50 85 TRP A C 1
ATOM 710 O O . TRP A 1 85 ? 10.497 -10.390 -9.789 1.00 98.50 85 TRP A O 1
ATOM 720 N N . PHE A 1 86 ? 9.943 -8.669 -11.118 1.00 98.44 86 PHE A N 1
ATOM 721 C CA . PHE A 1 86 ? 10.028 -9.420 -12.366 1.00 98.44 86 PHE A CA 1
ATOM 722 C C . PHE A 1 86 ? 10.592 -8.561 -13.504 1.00 98.44 86 PHE A C 1
ATOM 724 O O . PHE A 1 86 ? 10.523 -7.328 -13.489 1.00 98.44 86 PHE A O 1
ATOM 731 N N . ASN A 1 87 ? 11.100 -9.234 -14.532 1.00 98.12 87 ASN A N 1
ATOM 732 C CA . ASN A 1 87 ? 11.591 -8.673 -15.779 1.00 98.12 87 ASN A CA 1
ATOM 733 C C . ASN A 1 87 ? 10.936 -9.381 -16.978 1.00 98.12 87 ASN A C 1
ATOM 735 O O . ASN A 1 87 ? 11.250 -10.520 -17.304 1.00 98.12 87 ASN A O 1
ATOM 739 N N . ILE A 1 88 ? 10.036 -8.690 -17.666 1.00 97.94 88 ILE A N 1
ATOM 740 C CA . ILE A 1 88 ? 9.306 -9.170 -18.844 1.00 97.94 88 ILE A CA 1
ATOM 741 C C . ILE A 1 88 ? 9.979 -8.789 -20.170 1.00 97.94 88 ILE A C 1
ATOM 743 O O . ILE A 1 88 ? 9.315 -8.734 -21.201 1.00 97.94 88 ILE A O 1
ATOM 747 N N . SER A 1 89 ? 11.277 -8.473 -20.184 1.00 97.44 89 SER A N 1
ATOM 748 C CA . SER A 1 89 ? 11.986 -8.128 -21.432 1.00 97.44 89 SER A CA 1
ATOM 749 C C . SER A 1 89 ? 11.969 -9.253 -22.473 1.00 97.44 89 SER A C 1
ATOM 751 O O . SER A 1 89 ? 11.839 -8.967 -23.662 1.00 97.44 89 SER A O 1
ATOM 753 N N . ASN A 1 90 ? 12.020 -10.513 -22.033 1.00 95.88 90 ASN A N 1
ATOM 754 C CA . ASN A 1 90 ? 12.062 -11.681 -22.919 1.00 95.88 90 ASN A CA 1
ATOM 755 C C . ASN A 1 90 ? 10.678 -12.307 -23.131 1.00 95.88 90 ASN A C 1
ATOM 757 O O . ASN A 1 90 ? 10.303 -12.626 -24.260 1.00 95.88 90 ASN A O 1
ATOM 761 N N . GLU A 1 91 ? 9.887 -12.430 -22.066 1.00 96.38 91 GLU A N 1
ATOM 762 C CA . GLU A 1 91 ? 8.551 -13.021 -22.106 1.00 96.38 91 GLU A CA 1
ATOM 763 C C . GLU A 1 91 ? 7.610 -12.397 -21.063 1.00 96.38 91 GLU A C 1
ATOM 765 O O . GLU A 1 91 ? 8.085 -11.821 -20.082 1.00 96.38 91 GLU A O 1
ATOM 770 N N . PRO A 1 92 ? 6.280 -12.494 -21.253 1.00 97.88 92 PRO A N 1
ATOM 771 C CA . PRO A 1 92 ? 5.304 -12.138 -20.229 1.00 97.88 92 PRO A CA 1
ATOM 772 C C . PRO A 1 92 ? 5.518 -12.887 -18.918 1.00 97.88 92 PRO A C 1
ATOM 774 O O . PRO A 1 92 ? 6.103 -13.968 -18.886 1.00 97.88 92 PRO A O 1
ATOM 777 N N . VAL A 1 93 ? 4.933 -12.357 -17.850 1.00 98.00 93 VAL A N 1
ATOM 778 C CA . VAL A 1 93 ? 4.812 -13.068 -16.581 1.00 98.00 93 VAL A CA 1
ATOM 779 C C . VAL A 1 93 ? 3.350 -13.398 -16.300 1.00 98.00 93 VAL A C 1
ATOM 781 O O . VAL A 1 93 ? 2.452 -12.597 -16.567 1.00 98.00 93 VAL A O 1
ATOM 784 N N . VAL A 1 94 ? 3.106 -14.595 -15.774 1.00 98.38 94 VAL A N 1
ATOM 785 C CA . VAL A 1 94 ? 1.787 -15.057 -15.335 1.00 98.38 94 VAL A CA 1
ATOM 786 C C . VAL A 1 94 ? 1.806 -15.232 -13.828 1.00 98.38 94 VAL A C 1
ATOM 788 O O . VAL A 1 94 ? 2.619 -15.995 -13.303 1.00 98.38 94 VAL A O 1
ATOM 791 N N . ILE A 1 95 ? 0.879 -14.566 -13.147 1.00 98.50 95 ILE A N 1
ATOM 792 C CA . ILE A 1 95 ? 0.695 -14.645 -11.700 1.00 98.50 95 ILE A CA 1
ATOM 793 C C . ILE A 1 95 ? -0.642 -15.323 -11.414 1.00 98.50 95 ILE A C 1
ATOM 795 O O . ILE A 1 95 ? -1.681 -14.890 -11.911 1.00 98.50 95 ILE A O 1
ATOM 799 N N . THR A 1 96 ? -0.623 -16.372 -10.597 1.00 97.38 96 THR A N 1
ATOM 800 C CA . THR A 1 96 ? -1.840 -17.031 -10.105 1.00 97.38 96 THR A CA 1
ATOM 801 C C . THR A 1 96 ? -1.923 -16.858 -8.603 1.00 97.38 96 THR A C 1
ATOM 803 O O . THR A 1 96 ? -0.944 -17.055 -7.883 1.00 97.38 96 THR A O 1
ATOM 806 N N . MET A 1 97 ? -3.108 -16.472 -8.154 1.00 95.62 97 MET A N 1
ATOM 807 C CA . MET A 1 97 ? -3.407 -16.150 -6.770 1.00 95.62 97 MET A CA 1
ATOM 808 C C . MET A 1 97 ? -4.336 -17.237 -6.210 1.00 95.62 97 MET A C 1
ATOM 810 O O . MET A 1 97 ? -5.202 -17.711 -6.946 1.00 95.62 97 MET A O 1
ATOM 814 N N . PRO A 1 98 ? -4.170 -17.670 -4.950 1.00 95.00 98 PRO A N 1
ATOM 815 C CA . PRO A 1 98 ? -5.109 -18.583 -4.315 1.00 95.00 98 PRO A CA 1
ATOM 816 C C . PRO A 1 98 ? -6.420 -17.872 -3.960 1.00 95.00 98 PRO A C 1
ATOM 818 O O . PRO A 1 98 ? -6.449 -16.654 -3.759 1.00 95.00 98 PRO A O 1
ATOM 821 N N . ASP A 1 99 ? -7.479 -18.657 -3.780 1.00 93.38 99 ASP A N 1
ATOM 822 C CA . ASP A 1 99 ? -8.711 -18.163 -3.176 1.00 93.38 99 ASP A CA 1
ATOM 823 C C . ASP A 1 99 ? -8.484 -17.811 -1.702 1.00 93.38 99 ASP A C 1
ATOM 825 O O . ASP A 1 99 ? -7.857 -18.562 -0.948 1.00 93.38 99 ASP A O 1
ATOM 829 N N . TYR A 1 100 ? -9.027 -16.666 -1.293 1.00 94.44 100 TYR A N 1
ATOM 830 C CA . TYR A 1 100 ? -9.030 -16.212 0.092 1.00 94.44 100 TYR A CA 1
ATOM 831 C C . TYR A 1 100 ? -10.351 -15.507 0.413 1.00 94.44 100 TYR A C 1
ATOM 833 O O . TYR A 1 100 ? -10.903 -14.778 -0.416 1.00 94.44 100 TYR A O 1
ATOM 841 N N . ASP A 1 101 ? -10.897 -15.749 1.603 1.00 92.31 101 ASP A N 1
ATOM 842 C CA . ASP A 1 101 ? -12.217 -15.252 1.990 1.00 92.31 101 ASP A CA 1
ATOM 843 C C . ASP A 1 101 ? -12.190 -13.748 2.313 1.00 92.31 101 ASP A C 1
ATOM 845 O O . ASP A 1 101 ? -13.095 -13.021 1.892 1.00 92.31 101 ASP A O 1
ATOM 849 N N . LYS A 1 102 ? -11.130 -13.262 2.971 1.00 95.38 102 LYS A N 1
ATOM 850 C CA . LYS A 1 102 ? -10.961 -11.842 3.333 1.00 95.38 102 LYS A CA 1
ATOM 851 C C . LYS A 1 102 ? -10.333 -11.031 2.205 1.00 95.38 102 LYS A C 1
ATOM 853 O O . LYS A 1 102 ? -10.096 -11.518 1.098 1.00 95.38 102 LYS A O 1
ATOM 858 N N . TYR A 1 103 ? -10.084 -9.756 2.490 1.00 96.19 103 TYR A N 1
ATOM 859 C CA . TYR A 1 103 ? -9.489 -8.858 1.520 1.00 96.19 103 TYR A CA 1
ATOM 860 C C . TYR A 1 103 ? -8.117 -9.350 1.072 1.00 96.19 103 TYR A C 1
ATOM 862 O O . TYR A 1 103 ? -7.223 -9.652 1.875 1.00 96.19 103 TYR A O 1
ATOM 870 N N . TYR A 1 104 ? -7.968 -9.345 -0.245 1.00 95.06 104 TYR A N 1
ATOM 871 C CA . TYR A 1 104 ? -6.755 -9.700 -0.936 1.00 95.06 104 TYR A CA 1
ATOM 872 C C . TYR A 1 104 ? -6.627 -8.886 -2.211 1.00 95.06 104 TYR A C 1
ATOM 874 O O . TYR A 1 104 ? -7.590 -8.752 -2.967 1.00 95.06 104 TYR A O 1
ATOM 882 N N . SER A 1 105 ? -5.434 -8.372 -2.484 1.00 96.44 105 SER A N 1
ATOM 883 C CA . SER A 1 105 ? -5.164 -7.681 -3.742 1.00 96.44 105 SER A CA 1
ATOM 884 C C . SER A 1 105 ? -3.803 -8.030 -4.317 1.00 96.44 105 SER A C 1
ATOM 886 O O . SER A 1 105 ? -2.838 -8.159 -3.563 1.00 96.44 105 SER A O 1
ATOM 888 N N . LEU A 1 106 ? -3.737 -8.061 -5.647 1.00 97.75 106 LEU A N 1
ATOM 889 C CA . LEU A 1 106 ? -2.521 -7.973 -6.446 1.00 97.75 106 LEU A CA 1
ATOM 890 C C . LEU A 1 106 ? -2.424 -6.570 -7.048 1.00 97.75 106 LEU A C 1
ATOM 892 O O . LEU A 1 106 ? -3.249 -6.194 -7.876 1.00 97.75 106 LEU A O 1
ATOM 896 N N . SER A 1 107 ? -1.419 -5.802 -6.658 1.00 97.00 107 SER A N 1
ATOM 897 C CA . SER A 1 107 ? -1.030 -4.565 -7.326 1.00 97.00 107 SER A CA 1
ATOM 898 C C . SER A 1 107 ? 0.179 -4.849 -8.208 1.00 97.00 107 SER A C 1
ATOM 900 O O . SER A 1 107 ? 1.167 -5.407 -7.740 1.00 97.00 107 SER A O 1
ATOM 902 N N . ILE A 1 108 ? 0.112 -4.461 -9.474 1.00 97.56 108 ILE A N 1
ATOM 903 C CA . ILE A 1 108 ? 1.247 -4.511 -10.390 1.00 97.56 108 ILE A CA 1
ATOM 904 C C . ILE A 1 108 ? 1.731 -3.086 -10.591 1.00 97.56 108 ILE A C 1
ATOM 906 O O . ILE A 1 108 ? 0.951 -2.248 -11.034 1.00 97.56 108 ILE A O 1
ATOM 910 N N . PHE A 1 109 ? 2.995 -2.828 -10.275 1.00 97.25 109 PHE A N 1
ATOM 911 C CA . PHE A 1 109 ? 3.658 -1.555 -10.527 1.00 97.25 109 PHE A CA 1
ATOM 912 C C . PHE A 1 109 ? 4.674 -1.718 -11.650 1.00 97.25 109 PHE A C 1
ATOM 914 O O . PHE A 1 109 ? 5.439 -2.683 -11.665 1.00 97.25 109 PHE A O 1
ATOM 921 N N . ASP A 1 110 ? 4.725 -0.749 -12.554 1.00 96.31 110 ASP A N 1
ATOM 922 C CA . ASP A 1 110 ? 5.863 -0.588 -13.451 1.00 96.31 110 ASP A CA 1
ATOM 923 C C . ASP A 1 110 ? 6.994 0.196 -12.744 1.00 96.31 110 ASP A C 1
ATOM 925 O O . ASP A 1 110 ? 6.839 0.679 -11.611 1.00 96.31 110 ASP A O 1
ATOM 929 N N . MET A 1 111 ? 8.163 0.320 -13.380 1.00 97.12 111 MET A N 1
ATOM 930 C CA . MET A 1 111 ? 9.285 1.063 -12.789 1.00 97.12 111 MET A CA 1
ATOM 931 C C . MET A 1 111 ? 8.979 2.556 -12.673 1.00 97.12 111 MET A C 1
ATOM 933 O O . MET A 1 111 ? 9.488 3.221 -11.786 1.00 97.12 111 MET A O 1
ATOM 937 N N . ASN A 1 112 ? 8.104 3.095 -13.515 1.00 95.25 112 ASN A N 1
ATOM 938 C CA . ASN A 1 112 ? 7.661 4.478 -13.422 1.00 95.25 112 ASN A CA 1
ATOM 939 C C . ASN A 1 112 ? 6.585 4.684 -12.343 1.00 95.25 112 ASN A C 1
ATOM 941 O O . ASN A 1 112 ? 6.122 5.807 -12.175 1.00 95.25 112 ASN A O 1
ATOM 945 N N . HIS A 1 113 ? 6.216 3.664 -11.567 1.00 95.06 113 HIS A N 1
ATOM 946 C CA . HIS A 1 113 ? 5.174 3.738 -10.537 1.00 95.06 113 HIS A CA 1
ATOM 947 C C . HIS A 1 113 ? 3.755 3.955 -11.090 1.00 95.06 113 HIS A C 1
ATOM 949 O O . HIS A 1 113 ? 2.832 4.277 -10.343 1.00 95.06 113 HIS A O 1
ATOM 955 N N . TYR A 1 114 ? 3.536 3.707 -12.385 1.00 94.25 114 TYR A N 1
ATOM 956 C CA . TYR A 1 114 ? 2.183 3.413 -12.848 1.00 94.25 114 TYR A CA 1
ATOM 957 C C . TYR A 1 114 ? 1.750 2.069 -12.279 1.00 94.25 114 TYR A C 1
ATOM 959 O O . TYR A 1 114 ? 2.571 1.162 -12.121 1.00 94.25 114 TYR A O 1
ATOM 967 N N . MET A 1 115 ? 0.460 1.932 -11.979 1.00 92.50 115 MET A N 1
ATOM 968 C CA . MET A 1 115 ? -0.045 0.703 -11.379 1.00 92.50 115 MET A CA 1
ATOM 969 C C . MET A 1 115 ? -1.391 0.254 -11.927 1.00 92.50 115 MET A C 1
ATOM 971 O O . MET A 1 115 ? -2.187 1.053 -12.416 1.00 92.50 115 MET A O 1
ATOM 975 N N . GLU A 1 116 ? -1.665 -1.030 -11.745 1.00 93.00 116 GLU A N 1
ATOM 976 C CA . GLU A 1 116 ? -2.996 -1.620 -11.828 1.00 93.00 116 GLU A CA 1
ATOM 977 C C . GLU A 1 116 ? -3.231 -2.519 -10.619 1.00 93.00 116 GLU A C 1
ATOM 979 O O . GLU A 1 116 ? -2.301 -3.145 -10.110 1.00 93.00 116 GLU A O 1
ATOM 984 N N . VAL A 1 117 ? -4.476 -2.593 -10.152 1.00 94.56 117 VAL A N 1
ATOM 985 C CA . VAL A 1 117 ? -4.842 -3.421 -8.996 1.00 94.56 117 VAL A CA 1
ATOM 986 C C . VAL A 1 117 ? -5.938 -4.397 -9.383 1.00 94.56 117 VAL A C 1
ATOM 988 O O . VAL A 1 117 ? -6.918 -4.039 -10.032 1.00 94.56 117 VAL A O 1
ATOM 991 N N . ARG A 1 118 ? -5.775 -5.644 -8.952 1.00 95.31 118 ARG A N 1
ATOM 992 C CA . ARG A 1 118 ? -6.794 -6.686 -8.996 1.00 95.31 118 ARG A CA 1
ATOM 993 C C . ARG A 1 118 ? -7.122 -7.088 -7.566 1.00 95.31 118 ARG A C 1
ATOM 995 O O . ARG A 1 118 ? -6.274 -7.642 -6.868 1.00 95.31 118 ARG A O 1
ATOM 1002 N N . VAL A 1 119 ? -8.335 -6.778 -7.123 1.00 95.81 119 VAL A N 1
ATOM 1003 C CA . VAL A 1 119 ? -8.863 -7.236 -5.832 1.00 95.81 119 VAL A CA 1
ATOM 1004 C C . VAL A 1 119 ? -9.477 -8.613 -6.051 1.00 95.81 119 VAL A C 1
ATOM 1006 O O . VAL A 1 119 ? -10.297 -8.761 -6.952 1.00 95.81 119 VAL A O 1
ATOM 1009 N N . LYS A 1 120 ? -9.039 -9.605 -5.268 1.00 94.69 120 LYS A N 1
ATOM 1010 C CA . LYS A 1 120 ? -9.465 -11.014 -5.345 1.00 94.69 120 LYS A CA 1
ATOM 1011 C C . LYS A 1 120 ? -9.579 -11.528 -6.796 1.00 94.69 120 LYS A C 1
ATOM 1013 O O . LYS A 1 120 ? -10.673 -11.889 -7.222 1.00 94.69 120 LYS A O 1
ATOM 1018 N N . PRO A 1 121 ? -8.480 -11.504 -7.582 1.00 94.81 121 PRO A N 1
ATOM 1019 C CA . PRO A 1 121 ? -8.523 -11.947 -8.972 1.00 94.81 121 PRO A CA 1
ATOM 1020 C C . PRO A 1 121 ? -8.988 -13.405 -9.062 1.00 94.81 121 PRO A C 1
ATOM 1022 O O . PRO A 1 121 ? -8.389 -14.286 -8.459 1.00 94.81 121 PRO A O 1
ATOM 1025 N N . ASP A 1 122 ? -10.030 -13.637 -9.855 1.00 93.94 122 ASP A N 1
ATOM 1026 C CA . ASP A 1 122 ? -10.663 -14.938 -10.121 1.00 93.94 122 ASP A CA 1
ATOM 1027 C C . ASP A 1 122 ? -10.014 -15.706 -11.287 1.00 93.94 122 ASP A C 1
ATOM 1029 O O . ASP A 1 122 ? -10.407 -16.824 -11.620 1.00 93.94 122 ASP A O 1
ATOM 1033 N N . LYS A 1 123 ? -9.027 -15.088 -11.939 1.00 96.00 123 LYS A N 1
ATOM 1034 C CA . LYS A 1 123 ? -8.282 -15.618 -13.084 1.00 96.00 123 LYS A CA 1
ATOM 1035 C C . LYS A 1 123 ? -6.801 -15.289 -12.937 1.00 96.00 123 LYS A C 1
ATOM 1037 O O . LYS A 1 123 ? -6.465 -14.319 -12.247 1.00 96.00 123 LYS A O 1
ATOM 1042 N N . PRO A 1 124 ? -5.910 -16.020 -13.631 1.00 97.56 124 PRO A N 1
ATOM 1043 C CA . PRO A 1 124 ? -4.510 -15.634 -13.728 1.00 97.56 124 PRO A CA 1
ATOM 1044 C C . PRO A 1 124 ? -4.360 -14.192 -14.217 1.00 97.56 124 PRO A C 1
ATOM 1046 O O . PRO A 1 124 ? -5.127 -13.721 -15.060 1.00 97.56 124 PRO A O 1
ATOM 1049 N N . VAL A 1 125 ? -3.354 -13.498 -13.698 1.00 98.38 125 VAL A N 1
ATOM 1050 C CA . VAL A 1 125 ? -2.980 -12.153 -14.129 1.00 98.38 125 VAL A CA 1
ATOM 1051 C C . VAL A 1 125 ? -1.764 -12.263 -15.036 1.00 98.38 125 VAL A C 1
ATOM 1053 O O . VAL A 1 125 ? -0.703 -12.711 -14.609 1.00 98.38 125 VAL A O 1
ATOM 1056 N N . VAL A 1 126 ? -1.924 -11.862 -16.292 1.00 98.44 126 VAL A N 1
ATOM 1057 C CA . VAL A 1 126 ? -0.841 -11.783 -17.273 1.00 98.44 126 VAL A CA 1
ATOM 1058 C C . VAL A 1 126 ? -0.315 -10.358 -17.286 1.00 98.44 126 VAL A C 1
ATOM 1060 O O . VAL A 1 126 ? -1.061 -9.418 -17.563 1.00 98.44 126 VAL A O 1
ATOM 1063 N N . VAL A 1 127 ? 0.979 -10.203 -17.029 1.00 98.06 127 VAL A N 1
ATOM 1064 C CA . VAL A 1 127 ? 1.680 -8.927 -17.152 1.00 98.06 127 VAL A CA 1
ATOM 1065 C C . VAL A 1 127 ? 2.625 -9.001 -18.345 1.00 98.06 127 VAL A C 1
ATOM 1067 O O . VAL A 1 127 ? 3.444 -9.916 -18.445 1.00 98.06 127 VAL A O 1
ATOM 1070 N N . ARG A 1 128 ? 2.499 -8.059 -19.281 1.00 97.44 128 ARG A N 1
ATOM 1071 C CA . ARG A 1 128 ? 3.228 -8.104 -20.556 1.00 97.44 128 ARG A CA 1
ATOM 1072 C C . ARG A 1 128 ? 3.537 -6.725 -21.124 1.00 97.44 128 ARG A C 1
ATOM 1074 O O . ARG A 1 128 ? 2.902 -5.731 -20.774 1.00 97.44 128 ARG A O 1
ATOM 1081 N N . LEU A 1 129 ? 4.468 -6.683 -22.070 1.00 96.56 129 LEU A N 1
ATOM 1082 C CA . LEU A 1 129 ? 4.702 -5.517 -22.917 1.00 96.56 129 LEU A CA 1
ATOM 1083 C C . LEU A 1 129 ? 3.652 -5.438 -24.041 1.00 96.56 129 LEU A C 1
ATOM 1085 O O . LEU A 1 129 ? 3.089 -6.464 -24.440 1.00 96.56 129 LEU A O 1
ATOM 1089 N N . PRO A 1 130 ? 3.412 -4.245 -24.623 1.00 95.31 130 PRO A N 1
ATOM 1090 C CA . PRO A 1 130 ? 2.410 -4.067 -25.675 1.00 95.31 130 PRO A CA 1
ATOM 1091 C C . PRO A 1 130 ? 2.575 -5.009 -26.876 1.00 95.31 130 PRO A C 1
ATOM 1093 O O . PRO A 1 130 ? 1.579 -5.466 -27.431 1.00 95.31 130 PRO A O 1
ATOM 1096 N N . HIS A 1 131 ? 3.820 -5.317 -27.256 1.00 95.19 131 HIS A N 1
ATOM 1097 C CA . HIS A 1 131 ? 4.146 -6.165 -28.408 1.00 95.19 131 HIS A CA 1
ATOM 1098 C C . HIS A 1 131 ? 4.121 -7.671 -28.099 1.00 95.19 131 HIS A C 1
ATOM 1100 O O . HIS A 1 131 ? 4.108 -8.487 -29.022 1.00 95.19 131 HIS A O 1
ATOM 1106 N N 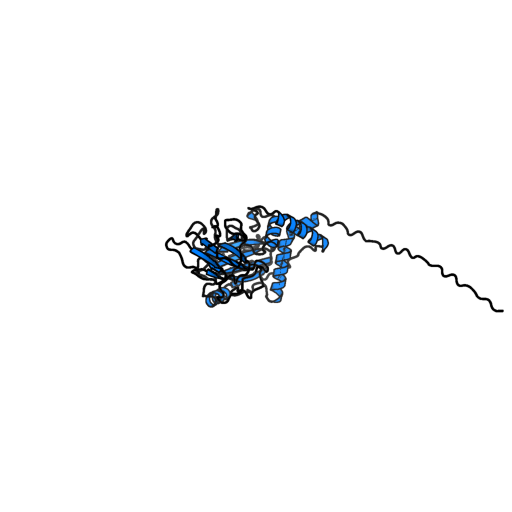. GLN A 1 132 ? 4.135 -8.053 -26.821 1.00 96.88 132 GLN A N 1
ATOM 1107 C CA . GLN A 1 132 ? 4.092 -9.451 -26.416 1.00 96.88 132 GLN A CA 1
ATOM 1108 C C . GLN A 1 132 ? 2.662 -9.983 -26.504 1.00 96.88 132 GLN A C 1
ATOM 1110 O O . GLN A 1 132 ? 1.689 -9.277 -26.223 1.00 96.88 132 GLN A O 1
ATOM 1115 N N . LYS A 1 133 ? 2.536 -11.255 -26.888 1.00 95.69 133 LYS A N 1
ATOM 1116 C CA . LYS A 1 133 ? 1.254 -11.963 -26.902 1.00 95.69 133 LYS A CA 1
ATOM 1117 C C . LYS A 1 133 ? 0.946 -12.488 -25.510 1.00 95.69 133 LYS A C 1
ATOM 1119 O O . LYS A 1 133 ? 1.856 -12.903 -24.799 1.00 95.69 133 LYS A O 1
ATOM 1124 N N . SER A 1 134 ? -0.332 -12.517 -25.154 1.00 96.50 134 SER A N 1
ATOM 1125 C CA . SER A 1 134 ? -0.747 -13.191 -23.930 1.00 96.50 134 SER A CA 1
ATOM 1126 C C . SER A 1 134 ? -0.535 -14.706 -24.056 1.00 96.50 134 SER A C 1
ATOM 1128 O O . SER A 1 134 ? -0.948 -15.282 -25.071 1.00 96.50 134 SER A O 1
ATOM 1130 N N . PRO A 1 135 ? 0.098 -15.361 -23.067 1.00 95.81 135 PRO A N 1
ATOM 1131 C CA . PRO A 1 135 ? 0.283 -16.807 -23.069 1.00 95.81 135 PRO A CA 1
ATOM 1132 C C . PRO A 1 135 ? -1.002 -17.564 -22.693 1.00 95.81 135 PRO A C 1
ATOM 1134 O O . PRO A 1 135 ? -1.092 -18.765 -22.937 1.00 95.81 135 PRO A O 1
ATOM 1137 N N . ILE A 1 136 ? -2.004 -16.882 -22.119 1.00 95.12 136 ILE A N 1
ATOM 1138 C CA . ILE A 1 136 ? -3.255 -17.479 -21.632 1.00 95.12 136 ILE A CA 1
ATOM 1139 C C . ILE A 1 136 ? -4.441 -16.713 -22.219 1.00 95.12 136 ILE A C 1
ATOM 1141 O O . ILE A 1 136 ? -4.485 -15.492 -22.193 1.00 95.12 136 ILE A O 1
ATOM 1145 N N . LYS A 1 137 ? -5.436 -17.431 -22.751 1.00 91.31 137 LYS A N 1
ATOM 1146 C CA . LYS A 1 137 ? -6.596 -16.803 -23.404 1.00 91.31 137 LYS A CA 1
ATOM 1147 C C . LYS A 1 137 ? -7.567 -16.137 -22.420 1.00 91.31 137 LYS A C 1
ATOM 1149 O O . LYS A 1 137 ? -8.160 -15.122 -22.767 1.00 91.31 137 LYS A O 1
ATOM 1154 N N . ASP A 1 138 ? -7.770 -16.737 -21.249 1.00 95.38 138 ASP A N 1
ATOM 1155 C CA . ASP A 1 138 ? -8.712 -16.261 -20.230 1.00 95.38 138 ASP A CA 1
ATOM 1156 C C . ASP A 1 138 ? -7.954 -15.784 -18.985 1.00 95.38 138 ASP A C 1
ATOM 1158 O O . ASP A 1 138 ? -7.752 -16.535 -18.033 1.00 95.38 138 ASP A O 1
ATOM 1162 N N . ALA A 1 139 ? -7.463 -14.547 -19.043 1.00 97.06 139 ALA A N 1
ATOM 1163 C CA . ALA A 1 139 ? -6.645 -13.935 -18.005 1.00 97.06 139 ALA A CA 1
ATOM 1164 C C . ALA A 1 139 ? -6.995 -12.453 -17.820 1.00 97.06 139 ALA A C 1
ATOM 1166 O O . ALA A 1 139 ? -7.495 -11.788 -18.732 1.00 97.06 139 ALA A O 1
ATOM 1167 N N . HIS A 1 140 ? -6.687 -11.921 -16.639 1.00 97.00 140 HIS A N 1
ATOM 1168 C CA . HIS A 1 140 ? -6.638 -10.480 -16.423 1.00 97.00 140 HIS A CA 1
ATOM 1169 C C . HIS A 1 140 ? -5.351 -9.933 -17.032 1.00 97.00 140 HIS A C 1
ATOM 1171 O O . HIS A 1 140 ? -4.258 -10.276 -16.595 1.00 97.00 140 HIS A O 1
ATOM 1177 N N . GLU A 1 141 ? -5.472 -9.054 -18.018 1.00 95.88 141 GLU A N 1
ATOM 1178 C CA . GLU A 1 141 ? -4.317 -8.448 -18.680 1.00 95.88 141 GLU A CA 1
ATOM 1179 C C . GLU A 1 141 ? -3.868 -7.175 -17.954 1.00 95.88 141 GLU A C 1
ATOM 1181 O O . GLU A 1 141 ? -4.687 -6.322 -17.586 1.00 95.88 141 GLU A O 1
ATOM 1186 N N . VAL A 1 142 ? -2.555 -7.033 -17.790 1.00 95.62 142 VAL A N 1
ATOM 1187 C CA . VAL A 1 142 ? -1.881 -5.809 -17.356 1.00 95.62 142 VAL A CA 1
ATOM 1188 C C . VAL A 1 142 ? -0.754 -5.517 -18.343 1.00 95.62 142 VAL A C 1
ATOM 1190 O O . VAL A 1 142 ? 0.168 -6.312 -18.518 1.00 95.62 142 VAL A O 1
ATOM 1193 N N . VAL A 1 143 ? -0.830 -4.370 -19.015 1.00 94.38 143 VAL A N 1
ATOM 1194 C CA . VAL A 1 143 ? 0.162 -3.969 -20.019 1.00 94.38 143 VAL A CA 1
ATOM 1195 C C . VAL A 1 143 ? 1.068 -2.897 -19.431 1.00 94.38 143 VAL A C 1
ATOM 1197 O O . VAL A 1 143 ? 0.605 -1.797 -19.130 1.00 94.38 143 VAL A O 1
ATOM 1200 N N . LEU A 1 144 ? 2.355 -3.206 -19.275 1.00 94.75 144 LEU A N 1
ATOM 1201 C CA . LEU A 1 144 ? 3.323 -2.270 -18.700 1.00 94.75 144 LEU A CA 1
ATOM 1202 C C . LEU A 1 144 ? 3.974 -1.381 -19.754 1.00 94.75 144 LEU A C 1
ATOM 1204 O O . LEU A 1 144 ? 4.113 -1.758 -20.918 1.00 94.75 144 LEU A O 1
ATOM 1208 N N . GLN A 1 145 ? 4.424 -0.207 -19.308 1.00 90.62 145 GLN A N 1
ATOM 1209 C CA . GLN A 1 145 ? 5.254 0.700 -20.104 1.00 90.62 145 GLN A CA 1
ATOM 1210 C C . GLN A 1 145 ? 6.754 0.421 -19.924 1.00 90.62 145 GLN A C 1
ATOM 1212 O O . GLN A 1 145 ? 7.566 0.857 -20.737 1.00 90.62 145 GLN A O 1
ATOM 1217 N N . THR A 1 146 ? 7.128 -0.322 -18.879 1.00 95.56 146 THR A N 1
ATOM 1218 C CA . THR A 1 146 ? 8.506 -0.744 -18.602 1.00 95.56 146 THR A CA 1
ATOM 1219 C C . THR A 1 146 ? 8.617 -2.263 -18.598 1.00 95.56 146 THR A C 1
ATOM 1221 O O . THR A 1 146 ? 7.661 -2.968 -18.292 1.00 95.56 146 THR A O 1
ATOM 1224 N N . TYR A 1 147 ? 9.798 -2.780 -18.936 1.00 96.44 147 TYR A N 1
ATOM 1225 C CA . TYR A 1 147 ? 10.065 -4.223 -18.983 1.00 96.44 147 TYR A CA 1
ATOM 1226 C C . TYR A 1 147 ? 10.420 -4.823 -17.621 1.00 96.44 147 TYR A C 1
ATOM 1228 O O . TYR A 1 147 ? 10.550 -6.032 -17.520 1.00 96.44 147 TYR A O 1
ATOM 1236 N N . GLN A 1 148 ? 10.557 -4.016 -16.574 1.00 98.00 148 GLN A N 1
ATOM 1237 C CA . GLN A 1 148 ? 10.628 -4.497 -15.196 1.00 98.00 148 GLN A CA 1
ATOM 1238 C C . GLN A 1 148 ? 9.456 -3.946 -14.393 1.00 98.00 148 GLN A C 1
ATOM 1240 O O . GLN A 1 148 ? 8.867 -2.926 -14.772 1.00 98.00 148 GLN A O 1
ATOM 1245 N N . GLY A 1 149 ? 9.117 -4.625 -13.305 1.00 97.81 149 GLY A N 1
ATOM 1246 C CA . GLY A 1 149 ? 8.033 -4.221 -12.426 1.00 97.81 149 GLY A CA 1
ATOM 1247 C C . GLY A 1 149 ? 8.004 -5.005 -11.123 1.00 97.81 149 GLY A C 1
ATOM 1248 O O . GLY A 1 149 ? 8.811 -5.908 -10.894 1.00 97.81 149 GLY A O 1
ATOM 1249 N N . LEU A 1 150 ? 7.052 -4.630 -10.277 1.00 98.44 150 LEU A N 1
ATOM 1250 C CA . LEU A 1 150 ? 6.804 -5.227 -8.973 1.00 98.44 150 LEU A CA 1
ATOM 1251 C C . LEU A 1 150 ? 5.383 -5.783 -8.928 1.00 98.44 150 LEU A C 1
ATOM 1253 O O . LEU A 1 150 ? 4.412 -5.054 -9.140 1.00 98.44 150 LEU A O 1
ATOM 1257 N N . ALA A 1 151 ? 5.266 -7.059 -8.582 1.00 98.31 151 ALA A N 1
ATOM 1258 C CA . ALA A 1 151 ? 4.038 -7.658 -8.099 1.00 98.31 151 ALA A CA 1
ATOM 1259 C C . ALA A 1 151 ? 3.983 -7.484 -6.577 1.00 98.31 151 ALA A C 1
ATOM 1261 O O . ALA A 1 151 ? 4.843 -7.970 -5.842 1.00 98.31 151 ALA A O 1
ATOM 1262 N N . PHE A 1 152 ? 2.974 -6.760 -6.108 1.00 97.38 152 PHE A N 1
ATOM 1263 C CA . PHE A 1 152 ? 2.800 -6.408 -4.709 1.00 97.38 152 PHE A CA 1
ATOM 1264 C C . PHE A 1 152 ? 1.460 -6.910 -4.192 1.00 97.38 152 PHE A C 1
ATOM 1266 O O . PHE A 1 152 ? 0.415 -6.616 -4.768 1.00 97.38 152 PHE A O 1
ATOM 1273 N N . THR A 1 153 ? 1.466 -7.659 -3.096 1.00 96.44 153 THR A N 1
ATOM 1274 C CA . THR A 1 153 ? 0.253 -8.275 -2.560 1.00 96.44 153 THR A CA 1
ATOM 1275 C C . THR A 1 153 ? -0.060 -7.787 -1.156 1.00 96.44 153 THR A C 1
ATOM 1277 O O . THR A 1 153 ? 0.836 -7.464 -0.382 1.00 96.44 153 THR A O 1
ATOM 1280 N N . ARG A 1 154 ? -1.355 -7.728 -0.828 1.00 94.50 154 ARG A N 1
ATOM 1281 C CA . ARG A 1 154 ? -1.857 -7.415 0.520 1.00 94.50 154 ARG A CA 1
ATOM 1282 C C . ARG A 1 154 ? -2.852 -8.484 0.929 1.00 94.50 154 ARG A C 1
ATOM 1284 O O . ARG A 1 154 ? -3.890 -8.567 0.284 1.00 94.50 154 ARG A O 1
ATOM 1291 N N . GLN A 1 155 ? -2.546 -9.296 1.937 1.00 95.94 155 GLN A N 1
ATOM 1292 C CA . GLN A 1 155 ? -3.486 -10.259 2.522 1.00 95.94 155 GLN A CA 1
ATOM 1293 C C . GLN A 1 155 ? -3.832 -9.828 3.941 1.00 95.94 155 GLN A C 1
ATOM 1295 O O . GLN A 1 155 ? -2.940 -9.736 4.780 1.00 95.94 155 GLN A O 1
ATOM 1300 N N . VAL A 1 156 ? -5.108 -9.583 4.226 1.00 95.50 156 VAL A N 1
ATOM 1301 C CA . VAL A 1 156 ? -5.538 -9.288 5.600 1.00 95.50 156 VAL A CA 1
ATOM 1302 C C . VAL A 1 156 ? -5.432 -10.538 6.464 1.00 95.50 156 VAL A C 1
ATOM 1304 O O . VAL A 1 156 ? -5.881 -11.601 6.053 1.00 95.50 156 VAL A O 1
ATOM 1307 N N . ILE A 1 157 ? -4.892 -10.406 7.670 1.00 95.38 157 ILE A N 1
ATOM 1308 C CA . ILE A 1 157 ? -4.817 -11.449 8.691 1.00 95.38 157 ILE A CA 1
ATOM 1309 C C . ILE A 1 157 ? -5.838 -11.119 9.781 1.00 95.38 157 ILE A C 1
ATOM 1311 O O . ILE A 1 157 ? -5.800 -10.041 10.353 1.00 95.38 157 ILE A O 1
ATOM 1315 N N . VAL A 1 158 ? -6.736 -12.044 10.116 1.00 93.50 158 VAL A N 1
ATOM 1316 C CA . VAL A 1 158 ? -7.611 -11.921 11.294 1.00 93.50 158 VAL A CA 1
ATOM 1317 C C . VAL A 1 158 ? -7.660 -13.258 12.008 1.00 93.50 158 VAL A C 1
ATOM 1319 O O . VAL A 1 158 ? -8.405 -14.152 11.612 1.00 93.50 158 VAL A O 1
ATOM 1322 N N . ASN A 1 159 ? -6.849 -13.395 13.060 1.00 92.12 159 ASN A N 1
ATOM 1323 C CA . ASN A 1 159 ? -6.725 -14.623 13.855 1.00 92.12 159 ASN A CA 1
ATOM 1324 C C . ASN A 1 159 ? -6.405 -15.887 13.024 1.00 92.12 159 ASN A C 1
ATOM 1326 O O . ASN A 1 159 ? -6.679 -17.000 13.462 1.00 92.12 159 ASN A O 1
ATOM 1330 N N . ASN A 1 160 ? -5.832 -15.727 11.826 1.00 95.25 160 ASN A N 1
ATOM 1331 C CA . ASN A 1 160 ? -5.577 -16.809 10.870 1.00 95.25 160 ASN A CA 1
ATOM 1332 C C . ASN A 1 160 ? -4.215 -16.668 10.160 1.00 95.25 160 ASN A C 1
ATOM 1334 O O . ASN A 1 160 ? -4.068 -17.009 8.989 1.00 95.25 160 ASN A O 1
ATOM 1338 N N . ALA A 1 161 ? -3.198 -16.158 10.862 1.00 94.94 161 ALA A N 1
ATOM 1339 C CA . ALA A 1 161 ? -1.881 -15.885 10.276 1.00 94.94 161 ALA A CA 1
ATOM 1340 C C . ALA A 1 161 ? -1.250 -17.119 9.603 1.00 94.94 161 ALA A C 1
ATOM 1342 O O . ALA A 1 161 ? -0.693 -17.005 8.515 1.00 94.94 161 ALA A O 1
ATOM 1343 N N . GLU A 1 162 ? -1.365 -18.303 10.212 1.00 96.25 162 GLU A N 1
ATOM 1344 C CA . GLU A 1 162 ? -0.824 -19.547 9.647 1.00 96.25 162 GLU A CA 1
ATOM 1345 C C . GLU A 1 162 ? -1.488 -19.915 8.312 1.00 96.25 162 GLU A C 1
ATOM 1347 O O . GLU A 1 162 ? -0.794 -20.244 7.349 1.00 96.25 162 GLU A O 1
ATOM 1352 N N . GLU A 1 163 ? -2.816 -19.791 8.226 1.00 96.69 163 GLU A N 1
ATOM 1353 C CA . GLU A 1 163 ? -3.572 -19.999 6.988 1.00 96.69 163 GLU A CA 1
ATOM 1354 C C . GLU A 1 163 ? -3.118 -19.015 5.908 1.00 96.69 163 GLU A C 1
ATOM 1356 O O . GLU A 1 163 ? -2.764 -19.437 4.807 1.00 96.69 163 GLU A O 1
ATOM 1361 N N . VAL A 1 164 ? -3.061 -17.718 6.234 1.00 97.06 164 VAL A N 1
ATOM 1362 C CA . VAL A 1 164 ? -2.651 -16.666 5.291 1.00 97.06 164 VAL A CA 1
ATOM 1363 C C . VAL A 1 164 ? -1.241 -16.917 4.772 1.00 97.06 164 VAL A C 1
ATOM 1365 O O . VAL A 1 164 ? -1.010 -16.821 3.569 1.00 97.06 164 VAL A O 1
ATOM 1368 N N . MET A 1 165 ? -0.305 -17.308 5.636 1.00 96.44 165 MET A N 1
ATOM 1369 C CA . MET A 1 165 ? 1.054 -17.646 5.209 1.00 96.44 165 MET A CA 1
ATOM 1370 C C . MET A 1 165 ? 1.104 -18.935 4.378 1.00 96.44 165 MET A C 1
ATOM 1372 O O . MET A 1 165 ? 1.920 -19.047 3.462 1.00 96.44 165 MET A O 1
ATOM 1376 N N . GLY A 1 166 ? 0.234 -19.906 4.660 1.00 97.12 166 GLY A N 1
ATOM 1377 C CA . GLY A 1 166 ? 0.059 -21.101 3.838 1.00 97.12 166 GLY A CA 1
ATOM 1378 C C . GLY A 1 166 ? -0.488 -20.785 2.443 1.00 97.12 166 GLY A C 1
ATOM 1379 O O . GLY A 1 166 ? -0.012 -21.352 1.460 1.00 97.12 166 GLY A O 1
ATOM 1380 N N . LEU A 1 167 ? -1.446 -19.859 2.341 1.00 96.81 167 LEU A N 1
ATOM 1381 C CA . LEU A 1 167 ? -1.988 -19.364 1.074 1.00 96.81 167 LEU A CA 1
ATOM 1382 C C . LEU A 1 167 ? -0.956 -18.524 0.315 1.00 96.81 167 LEU A C 1
ATOM 1384 O O . LEU A 1 167 ? -0.768 -18.742 -0.876 1.00 96.81 167 LEU A O 1
ATOM 1388 N N . ALA A 1 168 ? -0.222 -17.640 0.992 1.00 96.44 168 ALA A N 1
ATOM 1389 C CA . ALA A 1 168 ? 0.821 -16.814 0.386 1.00 96.44 168 ALA A CA 1
ATOM 1390 C C . ALA A 1 168 ? 1.860 -17.658 -0.377 1.00 96.44 168 ALA A C 1
ATOM 1392 O O . ALA A 1 168 ? 2.224 -17.339 -1.505 1.00 96.44 168 ALA A O 1
ATOM 1393 N N . LYS A 1 169 ? 2.253 -18.811 0.178 1.00 94.62 169 LYS A N 1
ATOM 1394 C CA . LYS A 1 169 ? 3.168 -19.769 -0.472 1.00 94.62 169 LYS A CA 1
ATOM 1395 C C . LYS A 1 169 ? 2.586 -20.476 -1.703 1.00 94.62 169 LYS A C 1
ATOM 1397 O O . LYS A 1 169 ? 3.333 -21.115 -2.435 1.00 94.62 169 LYS A O 1
ATOM 1402 N N . LYS A 1 170 ? 1.270 -20.406 -1.921 1.00 96.69 170 LYS A N 1
ATOM 1403 C CA . LYS A 1 170 ? 0.596 -20.934 -3.119 1.00 96.69 170 LYS A CA 1
ATOM 1404 C C . LYS A 1 170 ? 0.492 -19.901 -4.239 1.00 96.69 170 LYS A C 1
ATOM 1406 O O . LYS A 1 170 ? 0.018 -20.250 -5.317 1.00 96.69 170 LYS A O 1
ATOM 1411 N N . ILE A 1 171 ? 0.907 -18.656 -4.004 1.00 97.44 171 ILE A N 1
ATOM 1412 C CA . ILE A 1 171 ? 1.003 -17.655 -5.063 1.00 97.44 171 ILE A CA 1
ATOM 1413 C C . ILE A 1 171 ? 2.126 -18.081 -6.003 1.00 97.44 171 ILE A C 1
ATOM 1415 O O . ILE A 1 171 ? 3.273 -18.231 -5.586 1.00 97.44 171 ILE A O 1
ATOM 1419 N N . THR A 1 172 ? 1.800 -18.272 -7.277 1.00 96.69 172 THR A N 1
ATOM 1420 C CA . THR A 1 172 ? 2.784 -18.667 -8.288 1.00 96.69 172 THR A CA 1
ATOM 1421 C C . THR A 1 172 ? 3.045 -17.517 -9.235 1.00 96.69 172 THR A C 1
ATOM 1423 O O . THR A 1 172 ? 2.102 -16.857 -9.672 1.00 96.69 172 THR A O 1
ATOM 1426 N N . ILE A 1 173 ? 4.300 -17.348 -9.625 1.00 97.19 173 ILE A N 1
ATOM 1427 C CA . ILE A 1 173 ? 4.723 -16.460 -10.700 1.00 97.19 173 ILE A CA 1
ATOM 1428 C C . ILE A 1 173 ? 5.567 -17.281 -11.680 1.00 97.19 173 ILE A C 1
ATOM 1430 O O . ILE A 1 173 ? 6.419 -18.064 -11.269 1.00 97.19 173 ILE A O 1
ATOM 1434 N N . THR A 1 174 ? 5.255 -17.192 -12.970 1.00 96.75 174 THR A N 1
ATOM 1435 C CA . THR A 1 174 ? 5.930 -17.958 -14.031 1.00 96.75 174 THR A CA 1
ATOM 1436 C C . THR A 1 174 ? 6.273 -17.039 -15.195 1.00 96.75 174 THR A C 1
ATOM 1438 O O . THR A 1 174 ? 5.466 -16.178 -15.546 1.00 96.75 174 THR A O 1
ATOM 1441 N N . GLY A 1 175 ? 7.461 -17.210 -15.775 1.00 95.31 175 GLY A N 1
ATOM 1442 C CA . GLY A 1 175 ? 8.068 -16.217 -16.664 1.00 95.31 175 GLY A CA 1
ATOM 1443 C C . GLY A 1 175 ? 8.612 -15.018 -15.882 1.00 95.31 175 GLY A C 1
ATOM 1444 O O . GLY A 1 175 ? 8.788 -15.086 -14.666 1.00 95.31 175 GLY A O 1
ATOM 1445 N N . GLY A 1 176 ? 8.868 -13.901 -16.565 1.00 92.81 176 GLY A N 1
ATOM 1446 C CA . GLY A 1 176 ? 9.327 -12.676 -15.900 1.00 92.81 176 GLY A CA 1
ATOM 1447 C C . GLY A 1 176 ? 10.767 -12.729 -15.370 1.00 92.81 176 GLY A C 1
ATOM 1448 O O . GLY A 1 176 ? 11.102 -11.978 -14.458 1.00 92.81 176 GLY A O 1
ATOM 1449 N N . ASN A 1 177 ? 11.620 -13.585 -15.927 1.00 92.62 177 ASN A N 1
ATOM 1450 C CA . ASN A 1 177 ? 13.043 -13.727 -15.588 1.00 92.62 177 ASN A CA 1
ATOM 1451 C C . ASN A 1 177 ? 13.969 -13.171 -16.689 1.00 92.62 177 ASN A C 1
ATOM 1453 O O . ASN A 1 177 ? 15.069 -13.674 -16.911 1.00 92.62 177 ASN A O 1
ATOM 1457 N N . GLY A 1 178 ? 13.504 -12.158 -17.422 1.00 95.56 178 GLY A N 1
ATOM 1458 C CA . GLY A 1 178 ? 14.282 -11.487 -18.454 1.00 95.56 178 GLY A CA 1
ATOM 1459 C C . GLY A 1 178 ? 15.574 -10.865 -17.920 1.00 95.56 178 GLY A C 1
ATOM 1460 O O . GLY A 1 178 ? 15.728 -10.594 -16.729 1.00 95.56 178 GLY A O 1
ATOM 1461 N N . ASP A 1 179 ? 16.498 -10.592 -18.830 1.00 94.75 179 ASP A N 1
ATOM 1462 C CA . ASP A 1 179 ? 17.881 -10.212 -18.532 1.00 94.75 179 ASP A CA 1
ATOM 1463 C C . ASP A 1 179 ? 18.221 -8.776 -18.945 1.00 94.75 179 ASP A C 1
ATOM 1465 O O . ASP A 1 179 ? 19.310 -8.285 -18.643 1.00 94.75 179 ASP A O 1
ATOM 1469 N N . TYR A 1 180 ? 17.293 -8.058 -19.588 1.00 96.06 180 TYR A N 1
ATOM 1470 C CA . TYR A 1 180 ? 17.564 -6.685 -19.997 1.00 96.06 180 TYR A CA 1
ATOM 1471 C C . TYR A 1 180 ? 17.678 -5.757 -18.771 1.00 96.06 180 TYR A C 1
ATOM 1473 O O . TYR A 1 180 ? 16.735 -5.693 -17.965 1.00 96.06 180 TYR A O 1
ATOM 1481 N N . PRO A 1 181 ? 18.800 -5.030 -18.604 1.00 94.00 181 PRO A N 1
ATOM 1482 C CA . PRO A 1 181 ? 19.030 -4.185 -17.438 1.00 94.00 181 PRO A CA 1
ATOM 1483 C C . PRO A 1 181 ? 18.155 -2.934 -17.489 1.00 94.00 181 PRO A C 1
ATOM 1485 O O . PRO A 1 181 ? 17.998 -2.323 -18.545 1.00 94.00 181 PRO A O 1
ATOM 1488 N N . PHE A 1 182 ? 17.627 -2.511 -16.338 1.00 95.25 182 PHE A N 1
ATOM 1489 C CA . PHE A 1 182 ? 16.891 -1.254 -16.242 1.00 95.25 182 PHE A CA 1
ATOM 1490 C C . PHE A 1 182 ? 17.849 -0.071 -16.101 1.00 95.25 182 PHE A C 1
ATOM 1492 O O . PHE A 1 182 ? 18.475 0.103 -15.058 1.00 95.25 182 PHE A O 1
ATOM 1499 N N . ILE A 1 183 ? 17.961 0.732 -17.158 1.00 94.31 183 ILE A N 1
ATOM 1500 C CA . ILE A 1 183 ? 18.903 1.853 -17.223 1.00 94.31 183 ILE A CA 1
ATOM 1501 C C . ILE A 1 183 ? 18.250 3.133 -16.701 1.00 94.31 183 ILE A C 1
ATOM 1503 O O . ILE A 1 183 ? 17.240 3.586 -17.239 1.00 94.31 183 ILE A O 1
ATOM 1507 N N . ILE A 1 184 ? 18.861 3.724 -15.676 1.00 94.94 184 ILE A N 1
ATOM 1508 C CA . ILE A 1 184 ? 18.503 5.034 -15.124 1.00 94.94 184 ILE A CA 1
ATOM 1509 C C . ILE A 1 184 ? 19.509 6.068 -15.648 1.00 94.94 184 ILE A C 1
ATOM 1511 O O . ILE A 1 184 ? 20.703 5.771 -15.664 1.00 94.94 184 ILE A O 1
ATOM 1515 N N . PRO A 1 185 ? 19.072 7.270 -16.070 1.00 96.12 185 PRO A N 1
ATOM 1516 C CA . PRO A 1 185 ? 19.995 8.349 -16.401 1.00 96.12 185 PRO A CA 1
ATOM 1517 C C . PRO A 1 185 ? 20.850 8.744 -15.196 1.00 96.12 185 PRO A C 1
ATOM 1519 O O . PRO A 1 185 ? 20.336 8.914 -14.091 1.00 96.12 185 PRO A O 1
ATOM 1522 N N . ASP A 1 186 ? 22.143 8.963 -15.412 1.00 95.75 186 ASP A N 1
ATOM 1523 C CA . ASP A 1 186 ? 23.013 9.493 -14.365 1.00 95.75 186 ASP A CA 1
ATOM 1524 C C . ASP A 1 186 ? 22.606 10.926 -14.031 1.00 95.75 186 ASP A C 1
ATOM 1526 O O . ASP A 1 186 ? 22.479 11.744 -14.939 1.00 95.75 186 ASP A O 1
ATOM 1530 N N . PHE A 1 187 ? 22.442 11.245 -12.747 1.00 96.88 187 PHE A N 1
ATOM 1531 C CA . PHE A 1 187 ? 22.219 12.605 -12.251 1.00 96.88 187 PHE A CA 1
ATOM 1532 C C . PHE A 1 187 ? 23.345 13.004 -11.302 1.00 96.88 187 PHE A C 1
ATOM 1534 O O . PHE A 1 187 ? 23.745 12.218 -10.438 1.00 96.88 187 PHE A O 1
ATOM 1541 N N . THR A 1 188 ? 23.843 14.237 -11.414 1.00 97.19 188 THR A N 1
ATOM 1542 C CA . THR A 1 188 ? 24.769 14.760 -10.401 1.00 97.19 188 THR A CA 1
ATOM 1543 C C . THR A 1 188 ? 24.048 14.954 -9.065 1.00 97.19 188 THR A C 1
ATOM 1545 O O . THR A 1 188 ? 22.816 15.009 -8.989 1.00 97.19 188 THR A O 1
ATOM 1548 N N . LYS A 1 189 ? 24.818 15.101 -7.980 1.00 97.06 189 LYS A N 1
ATOM 1549 C CA . LYS A 1 189 ? 24.248 15.387 -6.654 1.00 97.06 189 LYS A CA 1
ATOM 1550 C C . LYS A 1 189 ? 23.440 16.683 -6.659 1.00 97.06 189 LYS A C 1
ATOM 1552 O O . LYS A 1 189 ? 22.410 16.761 -5.998 1.00 97.06 189 LYS A O 1
ATOM 1557 N N . GLU A 1 190 ? 23.893 17.680 -7.409 1.00 97.31 190 GLU A N 1
ATOM 1558 C CA . GLU A 1 190 ? 23.244 18.981 -7.530 1.00 97.31 190 GLU A CA 1
ATOM 1559 C C . GLU A 1 190 ? 21.952 18.901 -8.345 1.00 97.31 190 GLU A C 1
ATOM 1561 O O . GLU A 1 190 ? 20.952 19.491 -7.944 1.00 97.31 190 GLU A O 1
ATOM 1566 N N . GLU A 1 191 ? 21.940 18.135 -9.440 1.00 97.81 191 GLU A N 1
ATOM 1567 C CA . GLU A 1 191 ? 20.732 17.884 -10.238 1.00 97.81 191 GLU A CA 1
ATOM 1568 C C . GLU A 1 191 ? 19.660 17.165 -9.412 1.00 97.81 191 GLU A C 1
ATOM 1570 O O . GLU A 1 191 ? 18.509 17.605 -9.367 1.00 97.81 191 GLU A O 1
ATOM 1575 N N . ALA A 1 192 ? 20.052 16.109 -8.693 1.00 97.75 192 ALA A N 1
ATOM 1576 C CA . ALA A 1 192 ? 19.153 15.366 -7.819 1.00 97.75 192 ALA A CA 1
ATOM 1577 C C . ALA A 1 192 ? 18.632 16.222 -6.655 1.00 97.75 192 ALA A C 1
ATOM 1579 O O . ALA A 1 192 ? 17.446 16.175 -6.327 1.00 97.75 192 ALA A O 1
ATOM 1580 N N . ALA A 1 193 ? 19.497 17.036 -6.041 1.00 98.00 193 ALA A N 1
ATOM 1581 C CA . ALA A 1 193 ? 19.099 17.947 -4.973 1.00 98.00 193 ALA A CA 1
ATOM 1582 C C . ALA A 1 193 ? 18.113 19.016 -5.469 1.00 98.00 193 ALA A C 1
ATOM 1584 O O . ALA A 1 193 ? 17.135 19.297 -4.776 1.00 98.00 193 ALA A O 1
ATOM 1585 N N . ALA A 1 194 ? 18.339 19.576 -6.661 1.00 97.81 194 ALA A N 1
ATOM 1586 C CA . ALA A 1 194 ? 17.446 20.556 -7.271 1.00 97.81 194 ALA A CA 1
ATOM 1587 C C . ALA A 1 194 ? 16.070 19.950 -7.593 1.00 97.81 194 ALA A C 1
ATOM 1589 O O . ALA A 1 194 ? 15.050 20.507 -7.193 1.00 97.81 194 ALA A O 1
ATOM 1590 N N . GLY A 1 195 ? 16.027 18.777 -8.232 1.00 97.88 195 GLY A N 1
ATOM 1591 C CA . GLY A 1 195 ? 14.762 18.103 -8.542 1.00 97.88 195 GLY A CA 1
ATOM 1592 C C . GLY A 1 195 ? 13.995 17.670 -7.294 1.00 97.88 195 GLY A C 1
ATOM 1593 O O . GLY A 1 195 ? 12.784 17.868 -7.206 1.00 97.88 195 GLY A O 1
ATOM 1594 N N . LEU A 1 196 ? 14.693 17.165 -6.273 1.00 97.88 196 LEU A N 1
ATOM 1595 C CA . LEU A 1 196 ? 14.068 16.848 -4.990 1.00 97.88 196 LEU A CA 1
ATOM 1596 C C . LEU A 1 196 ? 13.536 18.099 -4.274 1.00 97.88 196 LEU A C 1
ATOM 1598 O O . LEU A 1 196 ? 12.522 18.013 -3.580 1.00 97.88 196 LEU A O 1
ATOM 1602 N N . ALA A 1 197 ? 14.200 19.249 -4.409 1.00 97.38 197 ALA A N 1
ATOM 1603 C CA . ALA A 1 197 ? 13.706 20.503 -3.850 1.0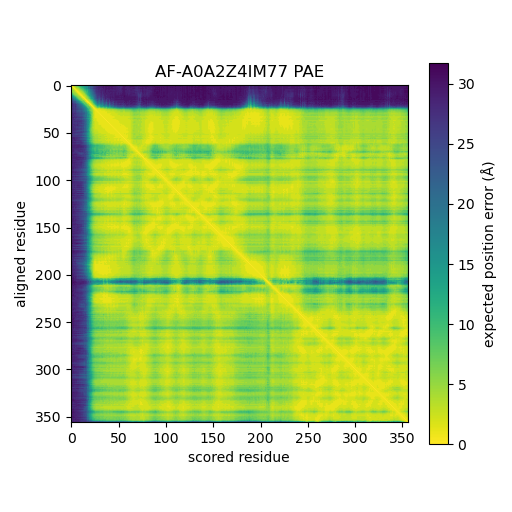0 97.38 197 ALA A CA 1
ATOM 1604 C C . ALA A 1 197 ? 12.378 20.920 -4.501 1.00 97.38 197 ALA A C 1
ATOM 1606 O O . ALA A 1 197 ? 11.446 21.256 -3.775 1.00 97.38 197 ALA A O 1
ATOM 1607 N N . GLU A 1 198 ? 12.248 20.811 -5.827 1.00 96.75 198 GLU A N 1
ATOM 1608 C CA . GLU A 1 198 ? 10.981 21.091 -6.520 1.00 96.75 198 GLU A CA 1
ATOM 1609 C C . GLU A 1 198 ? 9.858 20.135 -6.095 1.00 96.75 198 GLU A C 1
ATOM 1611 O O . GLU A 1 198 ? 8.753 20.591 -5.799 1.00 96.75 198 GLU A O 1
ATOM 1616 N N . ILE A 1 199 ? 10.145 18.833 -5.969 1.00 96.31 199 ILE A N 1
ATOM 1617 C CA . ILE A 1 199 ? 9.175 17.848 -5.454 1.00 96.31 199 ILE A CA 1
ATOM 1618 C C . ILE A 1 199 ? 8.712 18.238 -4.045 1.00 96.31 199 ILE A C 1
ATOM 1620 O O . ILE A 1 199 ? 7.516 18.237 -3.766 1.00 96.31 199 ILE A O 1
ATOM 1624 N N . LYS A 1 200 ? 9.638 18.615 -3.153 1.00 95.44 200 LYS A N 1
ATOM 1625 C CA . LYS A 1 200 ? 9.312 19.044 -1.781 1.00 95.44 200 LYS A CA 1
ATOM 1626 C C . LYS A 1 200 ? 8.468 20.313 -1.752 1.00 95.44 200 LYS A C 1
ATOM 1628 O O . LYS A 1 200 ? 7.535 20.401 -0.957 1.00 95.44 200 LYS A O 1
ATOM 1633 N N . THR A 1 201 ? 8.791 21.289 -2.596 1.00 94.56 201 THR A N 1
ATOM 1634 C CA . THR A 1 201 ? 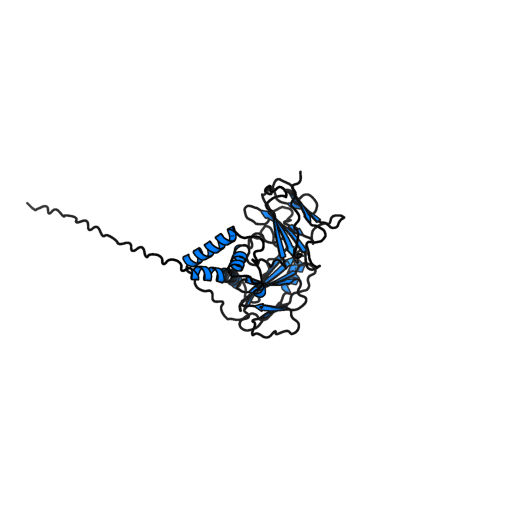8.011 22.522 -2.714 1.00 94.56 201 THR A CA 1
ATOM 1635 C C . THR A 1 201 ? 6.597 22.224 -3.202 1.00 94.56 201 THR A C 1
ATOM 1637 O O . THR A 1 201 ? 5.647 22.691 -2.582 1.00 94.56 201 THR A O 1
ATOM 1640 N N . ALA A 1 202 ? 6.449 21.403 -4.244 1.00 92.00 202 ALA A N 1
ATOM 1641 C CA . ALA A 1 202 ? 5.142 21.007 -4.762 1.00 92.00 202 ALA A CA 1
ATOM 1642 C C . ALA A 1 202 ? 4.332 20.185 -3.744 1.00 92.00 202 ALA A C 1
ATOM 1644 O O . ALA A 1 202 ? 3.126 20.379 -3.616 1.00 92.00 202 ALA A O 1
ATOM 1645 N N . ALA A 1 203 ? 4.991 19.320 -2.966 1.00 89.00 203 ALA A N 1
ATOM 1646 C CA . ALA A 1 203 ? 4.360 18.572 -1.883 1.00 89.00 203 ALA A CA 1
ATOM 1647 C C . ALA A 1 203 ? 3.781 19.517 -0.814 1.00 89.00 203 ALA A C 1
ATOM 1649 O O . ALA A 1 203 ? 2.634 19.375 -0.402 1.00 89.00 203 ALA A O 1
ATOM 1650 N N . ALA A 1 204 ? 4.521 20.552 -0.412 1.00 87.31 204 ALA A N 1
ATOM 1651 C CA . ALA A 1 204 ? 4.049 21.510 0.592 1.00 87.31 204 ALA A CA 1
ATOM 1652 C C . ALA A 1 204 ? 2.773 22.280 0.185 1.00 87.31 204 ALA A C 1
ATOM 1654 O O . ALA A 1 204 ? 2.095 22.823 1.055 1.00 87.31 204 ALA A O 1
ATOM 1655 N N . SER A 1 205 ? 2.443 22.321 -1.108 1.00 84.06 205 SER A N 1
ATOM 1656 C CA . SER A 1 205 ? 1.266 22.996 -1.662 1.00 84.06 205 SER A CA 1
ATOM 1657 C C . SER A 1 205 ? 0.260 22.034 -2.302 1.00 84.06 205 SER A C 1
ATOM 1659 O O . SER A 1 205 ? -0.503 22.452 -3.169 1.00 84.06 205 SER A O 1
ATOM 1661 N N . LEU A 1 206 ? 0.284 20.746 -1.944 1.00 77.56 206 LEU A N 1
ATOM 1662 C CA . LEU A 1 206 ? -0.585 19.750 -2.565 1.00 77.56 206 LEU A CA 1
ATOM 1663 C C . LEU A 1 206 ? -2.066 20.054 -2.289 1.00 77.56 206 LEU A C 1
ATOM 1665 O O . LEU A 1 206 ? -2.511 20.057 -1.141 1.00 77.56 206 LEU A O 1
ATOM 1669 N N . GLU A 1 207 ? -2.837 20.265 -3.352 1.00 68.75 207 GLU A N 1
ATOM 1670 C CA . GLU A 1 207 ? -4.283 20.456 -3.266 1.00 68.75 207 GLU A CA 1
ATOM 1671 C C . GLU A 1 207 ? -5.030 19.113 -3.255 1.00 68.75 207 GLU A C 1
ATOM 1673 O O . GLU A 1 207 ? -4.578 18.096 -3.804 1.00 68.75 207 GLU A O 1
ATOM 1678 N N . GLY A 1 208 ? -6.216 19.113 -2.639 1.00 62.28 208 GLY A N 1
ATOM 1679 C CA . GLY A 1 208 ? -7.127 17.971 -2.673 1.00 62.28 208 GLY A CA 1
ATOM 1680 C C . GLY A 1 208 ? -7.532 17.628 -4.110 1.00 62.28 208 GLY A C 1
ATOM 1681 O O . GLY A 1 208 ? -7.863 18.510 -4.894 1.00 62.28 208 GLY A O 1
ATOM 1682 N N . GLY A 1 209 ? -7.507 16.338 -4.457 1.00 59.59 209 GLY A N 1
ATOM 1683 C CA . GLY A 1 209 ? -7.826 15.855 -5.808 1.00 59.59 209 GLY A CA 1
ATOM 1684 C C . GLY A 1 209 ? -6.615 15.590 -6.710 1.00 59.59 209 GLY A C 1
ATOM 1685 O O . GLY A 1 209 ? -6.797 15.105 -7.828 1.00 59.59 209 GLY A O 1
ATOM 1686 N N . THR A 1 210 ? -5.386 15.833 -6.237 1.00 65.00 210 THR A N 1
ATOM 1687 C CA . THR A 1 210 ? -4.173 15.448 -6.977 1.00 65.00 210 THR A CA 1
ATOM 1688 C C . THR A 1 210 ? -4.114 13.928 -7.177 1.00 65.00 210 THR A C 1
ATOM 1690 O O . THR A 1 210 ? -4.222 13.154 -6.222 1.00 65.00 210 THR A O 1
ATOM 1693 N N . LYS A 1 211 ? -3.917 13.478 -8.421 1.00 77.44 211 LYS A N 1
ATOM 1694 C CA . LYS A 1 211 ? -3.859 12.051 -8.777 1.00 77.44 211 LYS A CA 1
ATOM 1695 C C . LYS A 1 211 ? -2.471 11.464 -8.517 1.00 77.44 211 LYS A C 1
ATOM 1697 O O . LYS A 1 211 ? -1.754 11.130 -9.448 1.00 77.44 211 LYS A O 1
ATOM 1702 N N . LEU A 1 212 ? -2.099 11.307 -7.251 1.00 86.50 212 LEU A N 1
ATOM 1703 C CA . LEU A 1 212 ? -0.776 10.793 -6.857 1.00 86.50 212 LEU A CA 1
ATOM 1704 C C . LEU A 1 212 ? -0.473 9.373 -7.370 1.00 86.50 212 LEU A C 1
ATOM 1706 O O . LEU A 1 212 ? 0.682 9.010 -7.572 1.00 86.50 212 LEU A O 1
ATOM 1710 N N . PHE A 1 213 ? -1.516 8.568 -7.569 1.00 89.56 213 PHE A N 1
ATOM 1711 C CA . PHE A 1 213 ? -1.427 7.161 -7.943 1.00 89.56 213 PHE A CA 1
ATOM 1712 C C . PHE A 1 213 ? -2.419 6.885 -9.074 1.00 89.56 213 PHE A C 1
ATOM 1714 O O . PHE A 1 213 ? -3.587 7.263 -8.967 1.00 89.56 213 PHE A O 1
ATOM 1721 N N . GLY A 1 214 ? -1.979 6.219 -10.145 1.00 88.31 214 GLY A N 1
ATOM 1722 C CA . GLY A 1 214 ? -2.797 6.016 -11.347 1.00 88.31 214 GLY A CA 1
ATOM 1723 C C . GLY A 1 214 ? -2.154 5.112 -12.385 1.00 88.31 214 GLY A C 1
ATOM 1724 O O . GLY A 1 214 ? -1.015 4.668 -12.226 1.00 88.31 214 GLY A O 1
ATOM 1725 N N . SER A 1 215 ? -2.923 4.798 -13.419 1.00 85.69 215 SER A N 1
ATOM 1726 C CA . SER A 1 215 ? -2.411 4.175 -14.635 1.00 85.69 215 SER A CA 1
ATOM 1727 C C . SER A 1 215 ? -1.992 5.248 -15.643 1.00 85.69 215 SER A C 1
ATOM 1729 O O . SER A 1 215 ? -2.350 6.425 -15.523 1.00 85.69 215 SER A O 1
ATOM 1731 N N . VAL A 1 216 ? -1.268 4.838 -16.686 1.00 81.94 216 VAL A N 1
ATOM 1732 C CA . VAL A 1 216 ? -0.895 5.729 -17.797 1.00 81.94 216 VAL A CA 1
ATOM 1733 C C . VAL A 1 216 ? -2.122 6.310 -18.520 1.00 81.94 216 VAL A C 1
ATOM 1735 O O . VAL A 1 216 ? -2.048 7.384 -19.112 1.00 81.94 216 VAL A O 1
ATOM 1738 N N . TYR A 1 217 ? -3.275 5.644 -18.428 1.00 82.81 217 TYR A N 1
ATOM 1739 C CA . TYR A 1 217 ? -4.517 6.042 -19.094 1.00 82.81 217 TYR A CA 1
ATOM 1740 C C . TYR A 1 217 ? -5.323 7.088 -18.316 1.00 82.81 217 TYR A C 1
ATOM 1742 O O . TYR A 1 217 ? -6.279 7.649 -18.844 1.00 82.81 217 TYR A O 1
ATOM 1750 N N . GLU A 1 218 ? -4.943 7.376 -17.070 1.00 83.00 218 GLU A N 1
ATOM 1751 C CA . GLU A 1 218 ? -5.690 8.275 -16.181 1.00 83.00 218 GLU A CA 1
ATOM 1752 C C . GLU A 1 218 ? -5.131 9.700 -16.135 1.00 83.00 218 GLU A C 1
ATOM 1754 O O . GLU A 1 218 ? -5.609 10.536 -15.358 1.00 83.00 218 GLU A O 1
ATOM 1759 N N . GLY A 1 219 ? -4.144 9.984 -16.991 1.00 81.88 219 GLY A N 1
ATOM 1760 C CA . GLY A 1 219 ? -3.528 11.301 -17.119 1.00 81.88 219 GLY A CA 1
ATOM 1761 C C . GLY A 1 219 ? -2.636 11.673 -15.938 1.00 81.88 219 GLY A C 1
ATOM 1762 O O . GLY A 1 219 ? -2.521 12.854 -15.633 1.00 81.88 219 GLY A O 1
ATOM 1763 N N . VAL A 1 220 ? -2.036 10.688 -15.261 1.00 86.69 220 VAL A N 1
ATOM 1764 C CA . VAL A 1 220 ? -1.097 10.943 -14.159 1.00 86.69 220 VAL A CA 1
ATOM 1765 C C . VAL A 1 220 ? 0.262 11.368 -14.718 1.00 86.69 220 VAL A C 1
ATOM 1767 O O . VAL A 1 220 ? 0.938 10.589 -15.404 1.00 86.69 220 VAL A O 1
ATOM 1770 N N . GLY A 1 221 ? 0.641 12.617 -14.439 1.00 89.88 221 GLY A N 1
ATOM 1771 C CA . GLY A 1 221 ? 1.850 13.255 -14.947 1.00 89.88 221 GLY A CA 1
ATOM 1772 C C . GLY A 1 221 ? 3.115 12.901 -14.163 1.00 89.88 221 GLY A C 1
ATOM 1773 O O . GLY A 1 221 ? 3.087 12.234 -13.132 1.00 89.88 221 GLY A O 1
ATOM 1774 N N . ASN A 1 222 ? 4.262 13.375 -14.653 1.00 93.31 222 ASN A N 1
ATOM 1775 C CA . ASN A 1 222 ? 5.569 13.113 -14.036 1.00 93.31 222 ASN A CA 1
ATOM 1776 C C . ASN A 1 222 ? 5.658 13.633 -12.595 1.00 93.31 222 ASN A C 1
ATOM 1778 O O . ASN A 1 222 ? 6.091 12.899 -11.711 1.00 93.31 222 ASN A O 1
ATOM 1782 N N . LEU A 1 223 ? 5.223 14.876 -12.361 1.00 92.69 223 LEU A N 1
ATOM 1783 C CA . LEU A 1 223 ? 5.232 15.464 -11.025 1.00 92.69 223 LEU A CA 1
ATOM 1784 C C . LEU A 1 223 ? 4.252 14.743 -10.089 1.00 92.69 223 LEU A C 1
ATOM 1786 O O . LEU A 1 223 ? 4.618 14.474 -8.954 1.00 92.69 223 LEU A O 1
ATOM 1790 N N . ASP A 1 224 ? 3.067 14.351 -10.569 1.00 91.31 224 ASP A N 1
ATOM 1791 C CA . ASP A 1 224 ? 2.085 13.609 -9.766 1.00 91.31 224 ASP A CA 1
ATOM 1792 C C . ASP A 1 224 ? 2.659 12.283 -9.250 1.00 91.31 224 ASP A C 1
ATOM 1794 O O . ASP A 1 224 ? 2.574 11.995 -8.057 1.00 91.31 224 ASP A O 1
ATOM 1798 N N . ARG A 1 225 ? 3.309 11.500 -10.128 1.00 93.25 225 ARG A N 1
ATOM 1799 C CA . ARG A 1 225 ? 3.972 10.241 -9.738 1.00 93.25 225 ARG A CA 1
ATOM 1800 C C . ARG A 1 225 ? 5.132 10.487 -8.785 1.00 93.25 225 ARG A C 1
ATOM 1802 O O . ARG A 1 225 ? 5.304 9.744 -7.822 1.00 93.25 225 ARG A O 1
ATOM 1809 N N . ALA A 1 226 ? 5.933 11.523 -9.041 1.00 95.44 226 ALA A N 1
ATOM 1810 C CA . ALA A 1 226 ? 7.045 11.879 -8.169 1.00 95.44 226 ALA A CA 1
ATOM 1811 C C . ALA A 1 226 ? 6.557 12.260 -6.765 1.00 95.44 226 ALA A C 1
ATOM 1813 O O . ALA A 1 226 ? 7.117 11.788 -5.777 1.00 95.44 226 ALA A O 1
ATOM 1814 N N . LEU A 1 227 ? 5.476 13.038 -6.678 1.00 93.56 227 LEU A N 1
ATOM 1815 C CA . LEU A 1 227 ? 4.799 13.373 -5.429 1.00 93.56 227 LEU A CA 1
ATOM 1816 C C . LEU A 1 227 ? 4.226 12.126 -4.754 1.00 93.56 227 LEU A C 1
ATOM 1818 O O . LEU A 1 227 ? 4.429 11.949 -3.557 1.00 93.56 227 LEU A O 1
ATOM 1822 N N . GLY A 1 228 ? 3.572 11.234 -5.501 1.00 90.94 228 GLY A N 1
ATOM 1823 C CA . GLY A 1 228 ? 3.039 9.980 -4.968 1.00 90.94 228 GLY A CA 1
ATOM 1824 C C . GLY A 1 228 ? 4.122 9.114 -4.329 1.00 90.94 228 GLY A C 1
ATOM 1825 O O . GLY A 1 228 ? 3.974 8.687 -3.186 1.00 90.94 228 GLY A O 1
ATOM 1826 N N . VAL A 1 229 ? 5.250 8.921 -5.017 1.00 93.25 229 VAL A N 1
ATOM 1827 C CA . VAL A 1 229 ? 6.408 8.189 -4.481 1.00 93.25 229 VAL A CA 1
ATOM 1828 C C . VAL A 1 229 ? 7.042 8.912 -3.293 1.00 93.25 229 VAL A C 1
ATOM 1830 O O . VAL A 1 229 ? 7.388 8.263 -2.309 1.00 93.25 229 VAL A O 1
ATOM 1833 N N . PHE A 1 230 ? 7.161 10.241 -3.353 1.00 92.44 230 PHE A N 1
ATOM 1834 C CA . PHE A 1 230 ? 7.708 11.048 -2.262 1.00 92.44 230 PHE A CA 1
ATOM 1835 C C . PHE A 1 230 ? 6.860 10.953 -0.985 1.00 92.44 230 PHE A C 1
ATOM 1837 O O . PHE A 1 230 ? 7.411 10.861 0.110 1.00 92.44 230 PHE A O 1
ATOM 1844 N N . TYR A 1 231 ? 5.531 10.952 -1.117 1.00 84.69 231 TYR A N 1
ATOM 1845 C CA . TYR A 1 231 ? 4.602 10.833 0.008 1.00 84.69 231 TYR A CA 1
ATOM 1846 C C . TYR A 1 231 ? 4.454 9.406 0.528 1.00 84.69 231 TYR A C 1
ATOM 1848 O O . TYR A 1 231 ? 4.335 9.197 1.734 1.00 84.69 231 TYR A O 1
ATOM 1856 N N . GLY A 1 232 ? 4.409 8.431 -0.375 1.00 85.31 232 GLY A N 1
ATOM 1857 C CA . GLY A 1 232 ? 4.097 7.052 -0.039 1.00 85.31 232 GLY A CA 1
ATOM 1858 C C . GLY A 1 232 ? 4.293 6.132 -1.232 1.00 85.31 232 GLY A C 1
ATOM 1859 O O . GLY A 1 232 ? 3.328 5.750 -1.899 1.00 85.31 232 GLY A O 1
ATOM 1860 N N . GLN A 1 233 ? 5.545 5.748 -1.485 1.00 90.06 233 GLN A N 1
ATOM 1861 C CA . GLN A 1 233 ? 5.865 4.707 -2.459 1.00 90.06 233 GLN A CA 1
ATOM 1862 C C . GLN A 1 233 ? 5.013 3.451 -2.201 1.00 90.06 233 GLN A C 1
ATOM 1864 O O . GLN A 1 233 ? 4.804 3.030 -1.066 1.00 90.06 233 GLN A O 1
ATOM 1869 N N . LEU A 1 234 ? 4.504 2.872 -3.289 1.00 90.62 234 LEU A N 1
ATOM 1870 C CA . LEU A 1 234 ? 3.541 1.752 -3.314 1.00 90.62 234 LEU A CA 1
ATOM 1871 C C . LEU A 1 234 ? 2.132 2.080 -2.777 1.00 90.62 234 LEU A C 1
ATOM 1873 O O . LEU A 1 234 ? 1.330 1.172 -2.506 1.00 90.62 234 LEU A O 1
ATOM 1877 N N . GLY A 1 235 ? 1.802 3.372 -2.677 1.00 88.44 235 GLY A N 1
ATOM 1878 C CA . GLY A 1 235 ? 0.431 3.847 -2.519 1.00 88.44 235 GLY A CA 1
ATOM 1879 C C . GLY A 1 235 ? -0.498 3.288 -3.597 1.00 88.44 235 GLY A C 1
ATOM 1880 O O . GLY A 1 235 ? -0.059 2.794 -4.631 1.00 88.44 235 GLY A O 1
ATOM 1881 N N . THR A 1 236 ? -1.795 3.278 -3.314 1.00 89.62 236 THR A N 1
ATOM 1882 C CA . THR A 1 236 ? -2.814 2.660 -4.171 1.00 89.62 236 THR A CA 1
ATOM 1883 C C . THR A 1 236 ? -3.747 3.726 -4.727 1.00 89.62 236 THR A C 1
ATOM 1885 O O . THR A 1 236 ? -4.028 4.721 -4.064 1.00 89.62 236 THR A O 1
ATOM 1888 N N . GLN A 1 237 ? -4.220 3.525 -5.956 1.00 89.56 237 GLN A N 1
ATOM 1889 C CA . GLN A 1 237 ? -5.190 4.411 -6.600 1.00 89.56 237 GLN A CA 1
ATOM 1890 C C . GLN A 1 237 ? -6.466 4.551 -5.770 1.00 89.56 237 GLN A C 1
ATOM 1892 O O . GLN A 1 237 ? -6.995 3.558 -5.264 1.00 89.56 237 GLN A O 1
ATOM 1897 N N . ALA A 1 238 ? -7.011 5.769 -5.736 1.00 88.50 238 ALA A N 1
ATOM 1898 C CA . ALA A 1 238 ? -8.168 6.123 -4.915 1.00 88.50 238 ALA A CA 1
ATOM 1899 C C . ALA A 1 238 ? -9.404 5.233 -5.155 1.00 88.50 238 ALA A C 1
ATOM 1901 O O . ALA A 1 238 ? -10.151 4.973 -4.218 1.00 88.50 238 ALA A O 1
ATOM 1902 N N . ARG A 1 239 ? -9.597 4.708 -6.378 1.00 88.69 239 ARG A N 1
ATOM 1903 C CA . ARG A 1 239 ? -10.713 3.797 -6.718 1.00 88.69 239 ARG A CA 1
ATOM 1904 C C . ARG A 1 239 ? -10.619 2.403 -6.080 1.00 88.69 239 ARG A C 1
ATOM 1906 O O . ARG A 1 239 ? -11.616 1.679 -6.037 1.00 88.69 239 ARG A O 1
ATOM 1913 N N . TYR A 1 240 ? -9.424 2.014 -5.634 1.00 93.25 240 TYR A N 1
ATOM 1914 C CA . TYR A 1 240 ? -9.151 0.732 -4.976 1.00 93.25 240 TYR A CA 1
ATOM 1915 C C . TYR A 1 240 ? -8.878 0.904 -3.482 1.00 93.25 240 TYR A C 1
ATOM 1917 O O . TYR A 1 240 ? -9.216 0.016 -2.707 1.00 93.25 240 TYR A O 1
ATOM 1925 N N . ALA A 1 241 ? -8.294 2.029 -3.062 1.00 92.62 241 ALA A N 1
ATOM 1926 C CA . ALA A 1 241 ? -8.114 2.353 -1.654 1.00 92.62 241 ALA A CA 1
ATOM 1927 C C . ALA A 1 241 ? -8.112 3.867 -1.423 1.00 92.62 241 ALA A C 1
ATOM 1929 O O . ALA A 1 241 ? -7.377 4.594 -2.086 1.00 92.62 241 ALA A O 1
ATOM 1930 N N . ASN A 1 242 ? -8.893 4.328 -0.448 1.00 92.31 242 ASN A N 1
ATOM 1931 C CA . ASN A 1 242 ? -8.929 5.721 -0.013 1.00 92.31 242 ASN A CA 1
ATOM 1932 C C . ASN A 1 242 ? -8.574 5.819 1.479 1.00 92.31 242 ASN A C 1
ATOM 1934 O O . ASN A 1 242 ? -8.842 4.898 2.258 1.00 92.31 242 ASN A O 1
ATOM 1938 N N . TYR A 1 243 ? -7.933 6.918 1.866 1.00 90.69 243 TYR A N 1
ATOM 1939 C CA . TYR A 1 243 ? -7.279 7.082 3.159 1.00 90.69 243 TYR A CA 1
ATOM 1940 C C . TYR A 1 243 ? -7.672 8.422 3.776 1.00 90.69 243 TYR A C 1
ATOM 1942 O O . TYR A 1 243 ? -7.439 9.465 3.173 1.00 90.69 243 TYR A O 1
ATOM 1950 N N . GLN A 1 244 ? -8.175 8.398 5.009 1.00 93.31 244 GLN A N 1
ATOM 1951 C CA . GLN A 1 244 ? -8.356 9.596 5.821 1.00 93.31 244 GLN A CA 1
ATOM 1952 C C . GLN A 1 244 ? -7.404 9.555 7.008 1.00 93.31 244 GLN A C 1
ATOM 1954 O O . GLN A 1 244 ? -7.472 8.660 7.853 1.00 93.31 244 GLN A O 1
ATOM 1959 N N . LEU A 1 245 ? -6.514 10.544 7.071 1.00 93.50 245 LEU A N 1
ATOM 1960 C CA . LEU A 1 245 ? -5.671 10.783 8.233 1.00 93.50 245 LEU A CA 1
ATOM 1961 C C . LEU A 1 245 ? -6.427 11.665 9.229 1.00 93.50 245 LEU A C 1
ATOM 1963 O O . LEU A 1 245 ? -6.960 12.711 8.858 1.00 93.50 245 LEU A O 1
ATOM 1967 N N . TYR A 1 246 ? -6.418 11.271 10.498 1.00 96.75 246 TYR A N 1
ATOM 1968 C CA . TYR A 1 246 ? -6.926 12.082 11.601 1.00 96.75 246 TYR A CA 1
ATOM 1969 C C . TYR A 1 246 ? -5.773 12.432 12.532 1.00 96.75 246 TYR A C 1
ATOM 1971 O O . TYR A 1 246 ? -5.211 11.550 13.182 1.00 96.75 246 TYR A O 1
ATOM 1979 N N . ALA A 1 247 ? -5.437 13.721 12.591 1.00 96.06 247 ALA A N 1
ATOM 1980 C CA . ALA A 1 247 ? -4.511 14.304 13.566 1.00 96.06 247 ALA A CA 1
ATOM 1981 C C . ALA A 1 247 ? -5.221 15.239 14.561 1.00 96.06 247 ALA A C 1
ATOM 1983 O O . ALA A 1 247 ? -4.626 15.655 15.557 1.00 96.06 247 ALA A O 1
ATOM 1984 N N . THR A 1 248 ? -6.490 15.552 14.301 1.00 96.88 248 THR A N 1
ATOM 1985 C CA . THR A 1 248 ? -7.353 16.375 15.148 1.00 96.88 248 THR A CA 1
ATOM 1986 C C . THR A 1 248 ? -8.706 15.699 15.352 1.00 96.88 248 THR A C 1
ATOM 1988 O O . THR A 1 248 ? -9.098 14.835 14.566 1.00 96.88 248 THR A O 1
ATOM 1991 N N . ASP A 1 249 ? -9.417 16.101 16.401 1.00 96.94 249 ASP A N 1
ATOM 1992 C CA . ASP A 1 249 ? -10.830 15.778 16.588 1.00 96.94 249 ASP A CA 1
ATOM 1993 C C . ASP A 1 249 ? -11.744 16.677 15.726 1.00 96.94 249 ASP A C 1
ATOM 1995 O O . ASP A 1 249 ? -11.278 17.577 15.019 1.00 96.94 249 ASP A O 1
ATOM 1999 N N . ALA A 1 250 ? -13.056 16.452 15.814 1.00 96.69 250 ALA A N 1
ATOM 2000 C CA . ALA A 1 250 ? -14.101 17.205 15.117 1.00 96.69 250 ALA A CA 1
ATOM 2001 C C . ALA A 1 250 ? -14.124 18.711 15.454 1.00 96.69 250 ALA A C 1
ATOM 2003 O O . ALA A 1 250 ? -14.704 19.502 14.716 1.00 96.69 250 ALA A O 1
ATOM 2004 N N . ASN A 1 251 ? -13.488 19.127 16.555 1.00 95.88 251 ASN A N 1
ATOM 2005 C CA . ASN A 1 251 ? -13.364 20.529 16.961 1.00 95.88 251 ASN A CA 1
ATOM 2006 C C . ASN A 1 251 ? -12.023 21.147 16.518 1.00 95.88 251 ASN A C 1
ATOM 2008 O O . ASN A 1 251 ? -11.673 22.248 16.953 1.00 95.88 251 ASN A O 1
ATOM 2012 N N . GLY A 1 252 ? -11.234 20.429 15.711 1.00 95.75 252 GLY A N 1
ATOM 2013 C CA . GLY A 1 252 ? -9.906 20.848 15.267 1.00 95.75 252 GLY A CA 1
ATOM 2014 C C . GLY A 1 252 ? -8.835 20.791 16.360 1.00 95.75 252 GLY A C 1
ATOM 2015 O O . GLY A 1 252 ? -7.747 21.335 16.171 1.00 95.75 252 GLY A O 1
ATOM 2016 N N . GLN A 1 253 ? -9.107 20.160 17.507 1.00 96.38 253 GLN A N 1
ATOM 2017 C CA . GLN A 1 253 ? -8.117 20.018 18.573 1.00 96.38 253 GLN A CA 1
ATOM 2018 C C . GLN A 1 253 ? -7.175 18.852 18.267 1.00 96.38 253 GLN A C 1
ATOM 2020 O O . GLN A 1 253 ? -7.660 17.778 17.908 1.00 96.38 253 GLN A O 1
ATOM 2025 N N . PRO A 1 254 ? -5.849 19.005 18.440 1.00 96.44 254 PRO A N 1
ATOM 2026 C CA . PRO A 1 254 ? -4.910 17.903 18.261 1.00 96.44 254 PRO A CA 1
ATOM 2027 C C . PRO A 1 254 ? -5.276 16.676 19.103 1.00 96.44 254 PRO A C 1
ATOM 2029 O O . PRO A 1 254 ? -5.622 16.793 20.285 1.00 96.44 254 PRO A O 1
ATOM 2032 N N . LEU A 1 255 ? -5.167 15.494 18.498 1.00 96.81 255 LEU A N 1
ATOM 2033 C CA . LEU A 1 255 ? -5.353 14.228 19.202 1.00 96.81 255 LEU A CA 1
ATOM 2034 C C . LEU A 1 255 ? -4.239 14.038 20.243 1.00 96.81 255 LEU A C 1
ATOM 2036 O O . LEU A 1 255 ? -3.075 14.371 20.013 1.00 96.81 255 LEU A O 1
ATOM 2040 N N . SER A 1 256 ? -4.604 13.518 21.413 1.00 94.81 256 SER A N 1
ATOM 2041 C CA . SER A 1 256 ? -3.715 13.366 22.563 1.00 94.81 256 SER A CA 1
ATOM 2042 C C . SER A 1 256 ? -3.735 11.936 23.079 1.00 94.81 256 SER A C 1
ATOM 2044 O O . SER A 1 256 ? -4.779 11.291 23.115 1.00 94.81 256 SER A O 1
ATOM 2046 N N . GLY A 1 257 ? -2.585 11.455 23.544 1.00 93.56 257 GLY A N 1
ATOM 2047 C CA . GLY A 1 257 ? -2.494 10.149 24.192 1.00 93.56 257 GLY A CA 1
ATOM 2048 C C . GLY A 1 257 ? -3.297 10.037 25.483 1.00 93.56 257 GLY A C 1
ATOM 2049 O O . GLY A 1 257 ? -3.728 8.945 25.811 1.00 93.56 257 GLY A O 1
ATOM 2050 N N . ASN A 1 258 ? -3.541 11.152 26.179 1.00 93.56 258 ASN A N 1
ATOM 2051 C CA . ASN A 1 258 ? -4.111 11.181 27.534 1.00 93.56 258 ASN A CA 1
ATOM 2052 C C . ASN A 1 258 ? -5.644 11.296 27.572 1.00 93.56 258 ASN A C 1
ATOM 2054 O O . ASN A 1 258 ? -6.219 11.543 28.631 1.00 93.56 258 ASN A O 1
ATOM 2058 N N . LYS A 1 259 ? -6.307 11.221 26.418 1.00 96.50 259 LYS A N 1
ATOM 2059 C CA . LYS A 1 259 ? -7.758 11.383 26.289 1.00 96.50 259 LYS A CA 1
ATOM 2060 C C . LYS A 1 259 ? -8.361 10.175 25.588 1.00 96.50 259 LYS A C 1
ATOM 2062 O O . LYS A 1 259 ? -7.662 9.414 24.925 1.00 96.50 259 LYS A O 1
ATOM 2067 N N . SER A 1 260 ? -9.671 10.030 25.738 1.00 97.81 260 SER A N 1
ATOM 2068 C CA . SER A 1 260 ? -10.447 9.011 25.042 1.00 97.81 260 SER A CA 1
ATOM 2069 C C . SER A 1 260 ? -11.172 9.620 23.852 1.00 97.81 260 SER A C 1
ATOM 2071 O O . SER A 1 260 ? -11.683 10.737 23.928 1.00 97.81 260 SER A O 1
ATOM 2073 N N . TYR A 1 261 ? -11.227 8.868 22.763 1.00 98.50 261 TYR A N 1
ATOM 2074 C CA . TYR A 1 261 ? -11.851 9.270 21.513 1.00 98.50 261 TYR A CA 1
ATOM 2075 C C . TYR A 1 261 ? -12.680 8.123 20.959 1.00 98.50 261 TYR A C 1
ATOM 2077 O O . TYR A 1 261 ? -12.428 6.950 21.257 1.00 98.50 261 TYR A O 1
ATOM 2085 N N . GLU A 1 262 ? -13.644 8.465 20.118 1.00 98.12 262 GLU A N 1
ATOM 2086 C CA . GLU A 1 262 ? -14.387 7.496 19.334 1.00 98.12 262 GLU A CA 1
ATOM 2087 C C . GLU A 1 262 ? -14.642 7.984 17.913 1.00 98.12 262 GLU A C 1
ATOM 2089 O O . GLU A 1 262 ? -14.747 9.179 17.637 1.00 98.12 262 GLU A O 1
ATOM 2094 N N . ILE A 1 263 ? -14.764 7.018 17.014 1.00 98.44 263 ILE A N 1
ATOM 2095 C CA . ILE A 1 263 ? -15.186 7.211 15.634 1.00 98.44 263 ILE A CA 1
ATOM 2096 C C . ILE A 1 263 ? -16.194 6.115 15.309 1.00 98.44 263 ILE A C 1
ATOM 2098 O O . ILE A 1 263 ? -15.955 4.935 15.582 1.00 98.44 263 ILE A O 1
ATOM 2102 N N . THR A 1 264 ? -17.345 6.503 14.764 1.00 98.44 264 THR A N 1
ATOM 2103 C CA . THR A 1 264 ? -18.396 5.552 14.388 1.00 98.44 264 THR A CA 1
ATOM 2104 C C . THR A 1 264 ? -18.414 5.390 12.879 1.00 98.44 264 THR A C 1
ATOM 2106 O O . THR A 1 264 ? -18.749 6.315 12.143 1.00 98.44 264 THR A O 1
ATOM 2109 N N . ILE A 1 265 ? -18.033 4.199 12.428 1.00 98.25 265 ILE A N 1
ATOM 2110 C CA . ILE A 1 265 ? -18.048 3.809 11.025 1.00 98.25 265 ILE A CA 1
ATOM 2111 C C . ILE A 1 265 ? -19.484 3.413 10.652 1.00 98.25 265 ILE A C 1
ATOM 2113 O O . ILE A 1 265 ? -20.044 2.519 11.299 1.00 98.25 265 ILE A O 1
ATOM 2117 N N . PRO A 1 266 ? -20.106 4.058 9.648 1.00 97.81 266 PRO A N 1
ATOM 2118 C CA . PRO A 1 266 ? -21.469 3.737 9.243 1.00 97.81 266 PRO A CA 1
ATOM 2119 C C . PRO A 1 266 ? -21.560 2.314 8.679 1.00 97.81 266 PRO A C 1
ATOM 2121 O O . PRO A 1 266 ? -20.608 1.787 8.104 1.00 97.81 266 PRO A O 1
ATOM 2124 N N . SER A 1 267 ? -22.740 1.704 8.798 1.00 96.06 267 SER A N 1
ATOM 2125 C CA . SER A 1 267 ? -23.013 0.354 8.284 1.00 96.06 267 SER A CA 1
ATOM 2126 C C . SER A 1 267 ? -23.016 0.262 6.753 1.00 96.06 267 SER A C 1
ATOM 2128 O O . SER A 1 267 ? -22.962 -0.831 6.196 1.00 96.06 267 SER A O 1
ATOM 2130 N N . SER A 1 268 ? -23.094 1.397 6.053 1.00 95.06 268 SER A N 1
ATOM 2131 C CA . SER A 1 268 ? -23.133 1.471 4.591 1.00 95.06 268 SER A CA 1
ATOM 2132 C C . SER A 1 268 ? -22.560 2.795 4.072 1.00 95.06 268 SER A C 1
ATOM 2134 O O . SER A 1 268 ? -22.267 3.709 4.841 1.00 95.06 268 SER A O 1
ATOM 2136 N N . GLY A 1 269 ? -22.374 2.892 2.753 1.00 94.75 269 GLY A N 1
ATOM 2137 C CA . GLY A 1 269 ? -21.977 4.129 2.067 1.00 94.75 269 GLY A CA 1
ATOM 2138 C C . GLY A 1 269 ? -20.470 4.332 1.883 1.00 94.75 269 GLY A C 1
ATOM 2139 O O . GLY A 1 269 ? -20.082 5.149 1.051 1.00 94.75 269 GLY A O 1
ATOM 2140 N N . MET A 1 270 ? -19.618 3.574 2.583 1.00 96.69 270 MET A N 1
ATOM 2141 C CA . MET A 1 270 ? -18.156 3.681 2.435 1.00 96.69 270 MET A CA 1
ATOM 2142 C C . MET A 1 270 ? -17.558 2.685 1.437 1.00 96.69 270 MET A C 1
ATOM 2144 O O . MET A 1 270 ? -16.649 3.050 0.700 1.00 96.69 270 MET A O 1
ATOM 2148 N N . ILE A 1 271 ? -18.053 1.445 1.402 1.00 97.06 271 ILE A N 1
ATOM 2149 C CA . ILE A 1 271 ? -17.512 0.349 0.583 1.00 97.06 271 ILE A CA 1
ATOM 2150 C C . ILE A 1 271 ? -18.451 0.078 -0.601 1.00 97.06 271 ILE A C 1
ATOM 2152 O O . ILE A 1 271 ? -19.667 0.023 -0.419 1.00 97.06 271 ILE A O 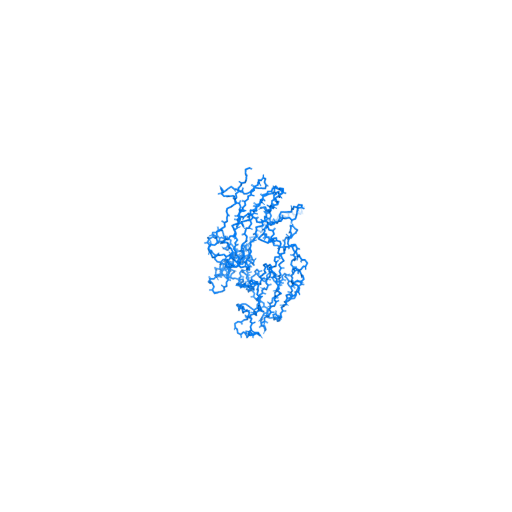1
ATOM 2156 N N . LYS A 1 272 ? -17.899 -0.089 -1.810 1.00 95.69 272 LYS A N 1
ATOM 2157 C CA . LYS A 1 272 ? -18.663 -0.214 -3.064 1.00 95.69 272 LYS A CA 1
ATOM 2158 C C . LYS A 1 272 ? -19.164 -1.633 -3.372 1.00 95.69 272 LYS A C 1
ATOM 2160 O O . LYS A 1 272 ? -20.129 -1.766 -4.117 1.00 95.69 272 LYS A O 1
ATOM 2165 N N . ASN A 1 273 ? -18.507 -2.681 -2.863 1.00 95.25 273 ASN A N 1
ATOM 2166 C CA . ASN A 1 273 ? -18.848 -4.090 -3.126 1.00 95.25 273 ASN A CA 1
ATOM 2167 C C . ASN A 1 273 ? -18.361 -5.029 -2.001 1.00 95.25 273 ASN A C 1
ATOM 2169 O O . ASN A 1 273 ? -17.602 -4.608 -1.130 1.00 95.25 273 ASN A O 1
ATOM 2173 N N . GLU A 1 274 ? -18.759 -6.307 -2.024 1.00 94.19 274 GLU A N 1
ATOM 2174 C CA . GLU A 1 274 ? -18.404 -7.280 -0.975 1.00 94.19 274 GLU A CA 1
ATOM 2175 C C . GLU A 1 274 ? -16.910 -7.634 -0.873 1.00 94.19 274 GLU A C 1
ATOM 2177 O O . GLU A 1 274 ? -16.490 -8.232 0.118 1.00 94.19 274 GLU A O 1
ATOM 2182 N N . ASN A 1 275 ? -16.095 -7.275 -1.868 1.00 95.31 275 ASN A N 1
ATOM 2183 C CA . ASN A 1 275 ? -14.654 -7.520 -1.834 1.00 95.31 275 ASN A CA 1
ATOM 2184 C C . ASN A 1 275 ? -13.896 -6.442 -1.055 1.00 95.31 275 ASN A C 1
ATOM 2186 O O . ASN A 1 275 ? -12.701 -6.603 -0.817 1.00 95.31 275 ASN A O 1
ATOM 2190 N N . GLY A 1 276 ? -14.561 -5.349 -0.680 1.00 96.00 276 GLY A N 1
ATOM 2191 C CA . GLY A 1 276 ? -13.983 -4.272 0.106 1.00 96.00 276 GLY A CA 1
ATOM 2192 C C . GLY A 1 276 ? -13.983 -4.515 1.606 1.00 96.00 276 GLY A C 1
ATOM 2193 O O . GLY A 1 276 ? -14.670 -5.384 2.138 1.00 96.00 276 GLY A O 1
ATOM 2194 N N . TYR A 1 277 ? -13.211 -3.693 2.306 1.00 97.12 277 TYR A N 1
ATOM 2195 C CA . TYR A 1 277 ? -13.165 -3.669 3.765 1.00 97.12 277 TYR A CA 1
ATOM 2196 C C . TYR A 1 277 ? -12.623 -2.322 4.242 1.00 97.12 277 TYR A C 1
ATOM 2198 O O . TYR A 1 277 ? -12.062 -1.548 3.461 1.00 97.12 277 TYR A O 1
ATOM 2206 N N . TRP A 1 278 ? -12.755 -2.043 5.535 1.00 97.62 278 TRP A N 1
ATOM 2207 C CA . TRP A 1 278 ? -12.122 -0.881 6.149 1.00 97.62 278 TRP A CA 1
ATOM 2208 C C . TRP A 1 278 ? -11.254 -1.285 7.336 1.00 97.62 278 TRP A C 1
ATOM 2210 O O . TRP A 1 278 ? -11.485 -2.304 7.989 1.00 97.62 278 TRP A O 1
ATOM 2220 N N . SER A 1 279 ? -10.251 -0.460 7.626 1.00 97.25 279 SER A N 1
ATOM 2221 C CA . SER A 1 279 ? -9.425 -0.577 8.829 1.00 97.25 279 SER A CA 1
ATOM 2222 C C . SER A 1 279 ? -9.010 0.797 9.333 1.00 97.25 279 SER A C 1
ATOM 2224 O O . SER A 1 279 ? -8.620 1.638 8.526 1.00 97.25 279 SER A O 1
ATOM 2226 N N . ILE A 1 280 ? -9.000 1.000 10.644 1.00 97.62 280 ILE A N 1
ATOM 2227 C CA . ILE A 1 280 ? -8.404 2.166 11.298 1.00 97.62 280 ILE A CA 1
ATOM 2228 C C . ILE A 1 280 ? -7.192 1.726 12.109 1.00 97.62 280 ILE A C 1
ATOM 2230 O O . ILE A 1 280 ? -7.298 0.814 12.919 1.00 97.62 280 ILE A O 1
ATOM 2234 N N . THR A 1 281 ? -6.036 2.348 11.885 1.00 97.38 281 THR A N 1
ATOM 2235 C CA . THR A 1 281 ? -4.773 1.999 12.562 1.00 97.38 281 THR A CA 1
ATOM 2236 C C . THR A 1 281 ? -4.191 3.219 13.262 1.00 97.38 281 THR A C 1
ATOM 2238 O O . THR A 1 281 ? -4.201 4.309 12.685 1.00 97.38 281 THR A O 1
ATOM 2241 N N . VAL A 1 282 ? -3.680 3.033 14.482 1.00 97.75 282 VAL A N 1
ATOM 2242 C CA . VAL A 1 282 ? -3.119 4.099 15.327 1.00 97.75 282 VAL A CA 1
ATOM 2243 C C . VAL A 1 282 ? -1.591 4.083 15.276 1.00 97.75 282 VAL A C 1
ATOM 2245 O O . VAL A 1 282 ? -0.964 3.029 15.384 1.00 97.75 282 VAL A O 1
ATOM 2248 N N . TYR A 1 283 ? -0.996 5.270 15.147 1.00 97.38 283 TYR A N 1
ATOM 2249 C CA . TYR A 1 283 ? 0.450 5.464 15.075 1.00 97.38 283 TYR A CA 1
ATOM 2250 C C . TYR A 1 283 ? 0.916 6.515 16.071 1.00 97.38 283 TYR A C 1
ATOM 2252 O O . TYR A 1 283 ? 0.251 7.532 16.280 1.00 97.38 283 TYR A O 1
ATOM 2260 N N . ASN A 1 284 ? 2.107 6.315 16.625 1.00 97.06 284 ASN A N 1
ATOM 2261 C CA . ASN A 1 284 ? 2.790 7.321 17.418 1.00 97.06 284 ASN A CA 1
ATOM 2262 C C . ASN A 1 284 ? 3.087 8.558 16.546 1.00 97.06 284 ASN A C 1
ATOM 2264 O O . ASN A 1 284 ? 3.568 8.462 15.415 1.00 97.06 284 ASN A O 1
ATOM 2268 N N . ALA A 1 285 ? 2.790 9.750 17.062 1.00 95.12 285 ALA A N 1
ATOM 2269 C CA . ALA A 1 285 ? 2.916 10.993 16.307 1.00 95.12 285 ALA A CA 1
ATOM 2270 C C . ALA A 1 285 ? 4.367 11.443 16.077 1.00 95.12 285 ALA A C 1
ATOM 2272 O O . ALA A 1 285 ? 4.611 12.180 15.118 1.00 95.12 285 ALA A O 1
ATOM 2273 N N . ALA A 1 286 ? 5.305 11.020 16.924 1.00 93.50 286 ALA A N 1
ATOM 2274 C CA . ALA A 1 286 ? 6.718 11.368 16.839 1.00 93.50 286 ALA A CA 1
ATOM 2275 C C . ALA A 1 286 ? 7.466 10.483 15.835 1.00 93.50 286 ALA A C 1
ATOM 2277 O O . ALA A 1 286 ? 8.132 11.016 14.951 1.00 93.50 286 ALA A O 1
ATOM 2278 N N . ASP A 1 287 ? 7.333 9.157 15.940 1.00 93.06 287 ASP A N 1
ATOM 2279 C CA . ASP A 1 287 ? 8.098 8.211 15.114 1.00 93.06 287 ASP A CA 1
ATOM 2280 C C . ASP A 1 287 ? 7.307 7.602 13.946 1.00 93.06 287 ASP A C 1
ATOM 2282 O O . ASP A 1 287 ? 7.912 7.034 13.040 1.00 93.06 287 ASP A O 1
ATOM 2286 N N . LYS A 1 288 ? 5.979 7.790 13.921 1.00 93.00 288 LYS A N 1
ATOM 2287 C CA . LYS A 1 288 ? 5.064 7.343 12.860 1.00 93.00 288 LYS A CA 1
ATOM 2288 C C . LYS A 1 288 ? 4.878 5.815 12.769 1.00 93.00 288 LYS A C 1
ATOM 2290 O O . LYS A 1 288 ? 4.326 5.340 11.774 1.00 93.00 288 LYS A O 1
ATOM 2295 N N . TYR A 1 289 ? 5.266 5.053 13.792 1.00 95.06 289 TYR A N 1
ATOM 2296 C CA . TYR A 1 289 ? 5.079 3.597 13.867 1.00 95.06 289 TYR A CA 1
ATOM 2297 C C . TYR A 1 289 ? 3.932 3.196 14.802 1.00 95.06 289 TYR A C 1
ATOM 2299 O O . TYR A 1 289 ? 3.346 4.027 15.495 1.00 95.06 289 TYR A O 1
ATOM 2307 N N . LEU A 1 290 ? 3.568 1.908 14.780 1.00 96.25 290 LEU A N 1
ATOM 2308 C CA . LEU A 1 290 ? 2.547 1.353 15.672 1.00 96.25 290 LEU A CA 1
ATOM 2309 C C . LEU A 1 290 ? 2.985 1.507 17.131 1.00 96.25 290 LEU A C 1
ATOM 2311 O O . LEU A 1 290 ? 4.153 1.290 17.458 1.00 96.25 290 LEU A O 1
ATOM 2315 N N . ILE A 1 291 ? 2.039 1.850 18.003 1.00 96.62 291 ILE A N 1
ATOM 2316 C CA . ILE A 1 291 ? 2.290 2.037 19.434 1.00 96.62 291 ILE A CA 1
ATOM 2317 C C . ILE A 1 291 ? 2.377 0.662 20.112 1.00 96.62 291 ILE A C 1
ATOM 2319 O O . ILE A 1 291 ? 1.360 -0.037 20.164 1.00 96.62 291 ILE A O 1
ATOM 2323 N N . PRO A 1 292 ? 3.545 0.247 20.646 1.00 96.19 292 PRO A N 1
ATOM 2324 C CA . PRO A 1 292 ? 3.650 -1.002 21.393 1.00 96.19 292 PRO A CA 1
ATOM 2325 C C . PRO A 1 292 ? 2.728 -0.968 22.612 1.00 96.19 292 PRO A C 1
ATOM 2327 O O . PRO A 1 292 ? 2.777 -0.008 23.371 1.00 96.19 292 PRO A O 1
ATOM 2330 N N . ASN A 1 293 ? 1.924 -2.011 22.808 1.00 95.69 293 ASN A N 1
ATOM 2331 C CA . ASN A 1 293 ? 1.003 -2.144 23.935 1.00 95.69 293 ASN A CA 1
ATOM 2332 C C . ASN A 1 293 ? 0.866 -3.616 24.344 1.00 95.69 293 ASN A C 1
ATOM 2334 O O . ASN A 1 293 ? 1.126 -4.513 23.540 1.00 95.69 293 ASN A O 1
ATOM 2338 N N . GLN A 1 294 ? 0.449 -3.868 25.588 1.00 94.56 294 GLN A N 1
ATOM 2339 C CA . GLN A 1 294 ? 0.374 -5.229 26.146 1.00 94.56 294 GLN A CA 1
ATOM 2340 C C . GLN A 1 294 ? -0.702 -6.111 25.499 1.00 94.56 294 GLN A C 1
ATOM 2342 O O . GLN A 1 294 ? -0.638 -7.331 25.625 1.00 94.56 294 GLN A O 1
ATOM 2347 N N . LYS A 1 295 ? -1.695 -5.508 24.837 1.00 95.00 295 LYS A N 1
ATOM 2348 C CA . LYS A 1 295 ? -2.789 -6.231 24.175 1.00 95.00 295 LYS A CA 1
ATOM 2349 C C . LYS A 1 295 ? -2.437 -6.657 22.749 1.00 95.00 295 LYS A C 1
ATOM 2351 O O . LYS A 1 295 ? -3.208 -7.397 22.155 1.00 95.00 295 LYS A O 1
ATOM 2356 N N . GLU A 1 296 ? -1.318 -6.168 22.207 1.00 94.06 296 GLU A N 1
ATOM 2357 C CA . GLU A 1 296 ? -0.922 -6.331 20.801 1.00 94.06 296 GLU A CA 1
ATOM 2358 C C . GLU A 1 296 ? -2.026 -5.899 19.812 1.00 94.06 296 GLU A C 1
ATOM 2360 O O . GLU A 1 296 ? -2.148 -6.434 18.715 1.00 94.06 296 GLU A O 1
ATOM 2365 N N . VAL A 1 297 ? -2.829 -4.895 20.196 1.00 95.31 297 VAL A N 1
ATOM 2366 C CA . VAL A 1 297 ? -3.906 -4.331 19.368 1.00 95.31 297 VAL A CA 1
ATOM 2367 C C . VAL A 1 297 ? -3.450 -2.997 18.798 1.00 95.31 297 VAL A C 1
ATOM 2369 O O . VAL A 1 297 ? -3.157 -2.068 19.548 1.00 95.31 297 VAL A O 1
ATOM 2372 N N . TYR A 1 298 ? -3.412 -2.878 17.473 1.00 96.31 298 TYR A N 1
ATOM 2373 C CA . TYR A 1 298 ? -2.943 -1.660 16.794 1.00 96.31 298 TYR A CA 1
ATOM 2374 C C . TYR A 1 298 ? -3.970 -1.061 15.829 1.00 96.31 298 TYR A C 1
ATOM 2376 O O . TYR A 1 298 ? -3.823 0.081 15.379 1.00 96.31 298 TYR A O 1
ATOM 2384 N N . ASN A 1 299 ? -5.004 -1.829 15.488 1.00 96.88 299 ASN A N 1
ATOM 2385 C CA . ASN A 1 299 ? -6.065 -1.421 14.587 1.00 96.88 299 ASN A CA 1
ATOM 2386 C C . ASN A 1 299 ? -7.442 -1.909 15.075 1.00 96.88 299 ASN A C 1
ATOM 2388 O O . ASN A 1 299 ? -7.563 -2.668 16.036 1.00 96.88 299 ASN A O 1
ATOM 2392 N N . ALA A 1 300 ? -8.469 -1.487 14.347 1.00 97.38 300 ALA A N 1
ATOM 2393 C CA . ALA A 1 300 ? -9.769 -2.135 14.280 1.00 97.38 300 ALA A CA 1
ATOM 2394 C C . ALA A 1 300 ? -10.183 -2.221 12.802 1.00 97.38 300 ALA A C 1
ATOM 2396 O O . ALA A 1 300 ? -9.803 -1.362 12.000 1.00 97.38 300 ALA A O 1
ATOM 2397 N N . SER A 1 301 ? -10.946 -3.245 12.418 1.00 96.94 301 SER A N 1
ATOM 2398 C CA . SER A 1 301 ? -11.388 -3.437 11.028 1.00 96.94 301 SER A CA 1
ATOM 2399 C C . SER A 1 301 ? -12.811 -3.971 10.934 1.00 96.94 301 SER A C 1
ATOM 2401 O O . SER A 1 301 ? -13.336 -4.511 11.911 1.00 96.94 301 SER A O 1
ATOM 2403 N N . SER A 1 302 ? -13.410 -3.914 9.744 1.00 97.06 302 SER A N 1
ATOM 2404 C CA . SER A 1 302 ? -14.706 -4.557 9.478 1.00 97.06 302 SER A CA 1
ATOM 2405 C C . SER A 1 302 ? -14.699 -6.078 9.672 1.00 97.06 302 SER A C 1
ATOM 2407 O O . SER A 1 302 ? -15.766 -6.665 9.801 1.00 97.06 302 SER A O 1
ATOM 2409 N N . TYR A 1 303 ? -13.527 -6.724 9.696 1.00 95.75 303 TYR A N 1
ATOM 2410 C CA . TYR A 1 303 ? -13.408 -8.166 9.937 1.00 95.75 303 TYR A CA 1
ATOM 2411 C C . TYR A 1 303 ? -13.218 -8.533 11.412 1.00 95.75 303 TYR A C 1
ATOM 2413 O O . TYR A 1 303 ? -13.531 -9.656 11.798 1.00 95.75 303 TYR A O 1
ATOM 2421 N N . SER A 1 304 ? -12.671 -7.626 12.226 1.00 94.75 304 SER A N 1
ATOM 2422 C CA . SER A 1 304 ? -12.305 -7.899 13.624 1.00 94.75 304 SER A CA 1
ATOM 2423 C C . SER A 1 304 ? -13.217 -7.224 14.650 1.00 94.75 304 SER A C 1
ATOM 2425 O O . SER A 1 304 ? -13.164 -7.565 15.830 1.00 94.75 304 SER A O 1
ATOM 2427 N N . SER A 1 305 ? -14.050 -6.272 14.224 1.00 97.50 305 SER A N 1
ATOM 2428 C CA . SER A 1 305 ? -14.828 -5.429 15.134 1.00 97.50 305 SER A CA 1
ATOM 2429 C C . SER A 1 305 ? -16.226 -5.977 15.409 1.00 97.50 305 SER A C 1
ATOM 2431 O O . SER A 1 305 ? -16.895 -6.512 14.529 1.00 97.50 305 SER A O 1
ATOM 2433 N N . SER A 1 306 ? -16.704 -5.759 16.632 1.00 97.75 306 SER A N 1
ATOM 2434 C CA . SER A 1 306 ? -18.101 -5.982 17.011 1.00 97.75 306 SER A CA 1
ATOM 2435 C C . SER A 1 306 ? -18.993 -4.856 16.484 1.00 97.75 306 SER A C 1
ATOM 2437 O O . SER A 1 306 ? -18.629 -3.680 16.582 1.00 97.75 306 SER A O 1
ATOM 2439 N N . THR A 1 307 ? -20.169 -5.213 15.970 1.00 98.12 307 THR A N 1
ATOM 2440 C CA . THR A 1 307 ? -21.158 -4.277 15.420 1.00 98.12 307 THR A CA 1
ATOM 2441 C C . THR A 1 307 ? -22.147 -3.796 16.478 1.00 98.12 307 THR A C 1
ATOM 2443 O O . THR A 1 307 ? -22.553 -4.547 17.366 1.00 98.12 307 THR A O 1
ATOM 2446 N N . ASN A 1 308 ? -22.593 -2.554 16.331 1.00 98.25 308 ASN A N 1
ATOM 2447 C CA . ASN A 1 308 ? -23.746 -1.998 17.026 1.00 98.25 308 ASN A CA 1
ATOM 2448 C C . ASN A 1 308 ? -25.055 -2.616 16.491 1.00 98.25 308 ASN A C 1
ATOM 2450 O O . ASN A 1 308 ? -25.071 -3.290 15.459 1.00 98.25 308 ASN A O 1
ATOM 2454 N N . ALA A 1 309 ? -26.176 -2.360 17.174 1.00 97.81 309 ALA A N 1
ATOM 2455 C CA . ALA A 1 309 ? -27.488 -2.896 16.790 1.00 97.81 309 ALA A CA 1
ATOM 2456 C C . ALA A 1 309 ? -27.983 -2.404 15.413 1.00 97.81 309 ALA A C 1
ATOM 2458 O O . ALA A 1 309 ? -28.742 -3.106 14.751 1.00 97.81 309 ALA A O 1
ATOM 2459 N N . ASP A 1 310 ? -27.545 -1.222 14.972 1.00 97.44 310 ASP A N 1
ATOM 2460 C CA . ASP A 1 310 ? -27.842 -0.643 13.653 1.00 97.44 310 ASP A CA 1
ATOM 2461 C C . ASP A 1 310 ? -26.839 -1.072 12.558 1.00 97.44 310 ASP A C 1
ATOM 2463 O O . ASP A 1 310 ? -26.887 -0.583 11.427 1.00 97.44 310 ASP A O 1
ATOM 2467 N N . GLY A 1 311 ? -25.913 -1.976 12.896 1.00 97.06 311 GLY A N 1
ATOM 2468 C CA . GLY A 1 311 ? -24.854 -2.467 12.018 1.00 97.06 311 GLY A CA 1
ATOM 2469 C C . GLY A 1 311 ? -23.645 -1.537 11.884 1.00 97.06 311 GLY A C 1
ATOM 2470 O O . GLY A 1 311 ? -22.691 -1.900 11.199 1.00 97.06 311 GLY A O 1
ATOM 2471 N N . SER A 1 312 ? -23.656 -0.347 12.496 1.00 98.38 312 SER A N 1
ATOM 2472 C CA . SER A 1 312 ? -22.476 0.525 12.550 1.00 98.38 312 SER A CA 1
ATOM 2473 C C . SER A 1 312 ? -21.392 -0.078 13.448 1.00 98.38 312 SER A C 1
ATOM 2475 O O . SER A 1 312 ? -21.640 -1.013 14.212 1.00 98.38 312 SER A O 1
ATOM 2477 N N . VAL A 1 313 ? -20.172 0.453 13.382 1.00 98.69 313 VAL A N 1
ATOM 2478 C CA . VAL A 1 313 ? -19.074 0.034 14.259 1.00 98.69 313 VAL A CA 1
ATOM 2479 C C . VAL A 1 313 ? -18.466 1.251 14.930 1.00 98.69 313 VAL A C 1
ATOM 2481 O O . VAL A 1 313 ? -17.889 2.109 14.268 1.00 98.69 313 VAL A O 1
ATOM 2484 N N . THR A 1 314 ? -18.541 1.307 16.256 1.00 98.56 314 THR A N 1
ATOM 2485 C CA . THR A 1 314 ? -17.824 2.318 17.040 1.00 98.56 314 THR A CA 1
ATOM 2486 C C . THR A 1 314 ? -16.454 1.781 17.427 1.00 98.56 314 THR A C 1
ATOM 2488 O O . THR A 1 314 ? -16.354 0.765 18.120 1.00 98.56 314 THR A O 1
ATOM 2491 N N . VAL A 1 315 ? -15.402 2.471 16.992 1.00 98.62 315 VAL A N 1
ATOM 2492 C CA . VAL A 1 315 ? -14.014 2.217 17.390 1.00 98.62 315 VAL A CA 1
ATOM 2493 C C . VAL A 1 315 ? -13.634 3.225 18.462 1.00 98.62 315 VAL A C 1
ATOM 2495 O O . VAL A 1 315 ? -13.880 4.422 18.305 1.00 98.62 315 VAL A O 1
ATOM 2498 N N . ARG A 1 316 ? -13.027 2.744 19.549 1.00 98.38 316 ARG A N 1
ATOM 2499 C CA . ARG A 1 316 ? -12.533 3.591 20.641 1.00 98.38 316 ARG A CA 1
ATOM 2500 C C . ARG A 1 316 ? -11.018 3.663 20.611 1.00 98.38 316 ARG A C 1
ATOM 2502 O O . ARG A 1 316 ? -10.352 2.677 20.321 1.00 98.38 316 ARG A O 1
ATOM 2509 N N . ILE A 1 317 ? -10.470 4.821 20.943 1.00 98.44 317 ILE A N 1
ATOM 2510 C CA . ILE A 1 317 ? -9.025 5.032 21.015 1.00 98.44 317 ILE A CA 1
ATOM 2511 C C . ILE A 1 317 ? -8.743 5.741 22.336 1.00 98.44 317 ILE A C 1
ATOM 2513 O O . ILE A 1 317 ? -9.251 6.836 22.571 1.00 98.44 317 ILE A O 1
ATOM 2517 N N . ASN A 1 318 ? -8.024 5.081 23.242 1.00 97.88 318 ASN A N 1
ATOM 2518 C CA . ASN A 1 318 ? -7.795 5.560 24.610 1.00 97.88 318 ASN A CA 1
ATOM 2519 C C . ASN A 1 318 ? -6.523 4.931 25.218 1.00 97.88 318 ASN A C 1
ATOM 2521 O O . ASN A 1 318 ? -6.049 3.930 24.672 1.00 97.88 318 ASN A O 1
ATOM 2525 N N . PRO A 1 319 ? -5.961 5.484 26.317 1.00 97.44 319 PRO A N 1
ATOM 2526 C CA . PRO A 1 319 ? -4.685 5.020 26.867 1.00 97.44 319 PRO A CA 1
ATOM 2527 C C . PRO A 1 319 ? -4.651 3.519 27.153 1.00 97.44 319 PRO A C 1
ATOM 2529 O O . PRO A 1 319 ? -3.708 2.843 26.751 1.00 97.44 319 PRO A O 1
ATOM 2532 N N . GLU A 1 320 ? -5.698 2.990 27.783 1.00 96.69 320 GLU A N 1
ATOM 2533 C CA . GLU A 1 320 ? -5.749 1.614 28.281 1.00 96.69 320 GLU A CA 1
ATOM 2534 C C . GLU A 1 320 ? -6.292 0.600 27.252 1.00 96.69 320 GLU A C 1
ATOM 2536 O O . GLU A 1 320 ? -6.282 -0.615 27.487 1.00 96.69 320 GLU A O 1
ATOM 2541 N N . GLY A 1 321 ? -6.842 1.073 26.131 1.00 96.69 321 GLY A N 1
ATOM 2542 C CA . GLY A 1 321 ? -7.624 0.271 25.184 1.00 96.69 321 GLY A CA 1
ATOM 2543 C C . GLY A 1 321 ? -8.837 -0.401 25.831 1.00 96.69 321 GLY A C 1
ATOM 2544 O O . GLY A 1 321 ? -9.048 -1.605 25.667 1.00 96.69 321 GLY A O 1
ATOM 2545 N N . ASN A 1 322 ? -9.599 0.341 26.632 1.00 95.50 322 ASN A N 1
ATOM 2546 C CA . ASN A 1 322 ? -10.805 -0.149 27.294 1.00 95.50 322 ASN A CA 1
ATOM 2547 C C . ASN A 1 322 ? -12.052 0.018 26.414 1.00 95.50 322 ASN A C 1
ATOM 2549 O O . ASN A 1 322 ? -12.241 1.048 25.763 1.00 95.50 322 ASN A O 1
ATOM 2553 N N . GLY A 1 323 ? -12.934 -0.985 26.459 1.00 95.69 323 GLY A N 1
ATOM 2554 C CA . GLY A 1 323 ? -14.188 -1.034 25.704 1.00 95.69 323 GLY A CA 1
ATOM 2555 C C . GLY A 1 323 ? -14.117 -1.904 24.446 1.00 95.69 323 GLY A C 1
ATOM 2556 O O . GLY A 1 323 ? -13.059 -2.395 24.060 1.00 95.69 323 GLY A O 1
ATOM 2557 N N . ALA A 1 324 ? -15.272 -2.113 23.810 1.00 95.94 324 ALA A N 1
ATOM 2558 C CA . ALA A 1 324 ? -15.344 -2.832 22.540 1.00 95.94 324 ALA A CA 1
ATOM 2559 C C . ALA A 1 324 ? -14.585 -2.071 21.441 1.00 95.94 324 ALA A C 1
ATOM 2561 O O . ALA A 1 324 ? -14.660 -0.839 21.386 1.00 95.94 324 ALA A O 1
ATOM 2562 N N . ASN A 1 325 ? -13.892 -2.822 20.576 1.00 97.88 325 ASN A N 1
ATOM 2563 C CA . ASN A 1 325 ? -13.105 -2.314 19.445 1.00 97.88 325 ASN A CA 1
ATOM 2564 C C . ASN A 1 325 ? -12.048 -1.266 19.847 1.00 97.88 325 ASN A C 1
ATOM 2566 O O . ASN A 1 325 ? -11.744 -0.368 19.064 1.00 97.88 325 ASN A O 1
ATOM 2570 N N . ALA A 1 326 ? -11.552 -1.311 21.086 1.00 98.06 326 ALA A N 1
ATOM 2571 C CA . ALA A 1 326 ? -10.668 -0.280 21.608 1.00 98.06 326 ALA A CA 1
ATOM 2572 C C . ALA A 1 326 ? -9.200 -0.518 21.226 1.00 98.06 326 ALA A C 1
ATOM 2574 O O . ALA A 1 326 ? -8.679 -1.617 21.408 1.00 98.06 326 ALA A O 1
ATOM 2575 N N . ILE A 1 327 ? -8.527 0.535 20.761 1.00 98.00 327 ILE A N 1
ATOM 2576 C CA . ILE A 1 327 ? -7.102 0.531 20.413 1.00 98.00 327 ILE A CA 1
ATOM 2577 C C . ILE A 1 327 ? -6.328 1.303 21.500 1.00 98.00 327 ILE A C 1
AT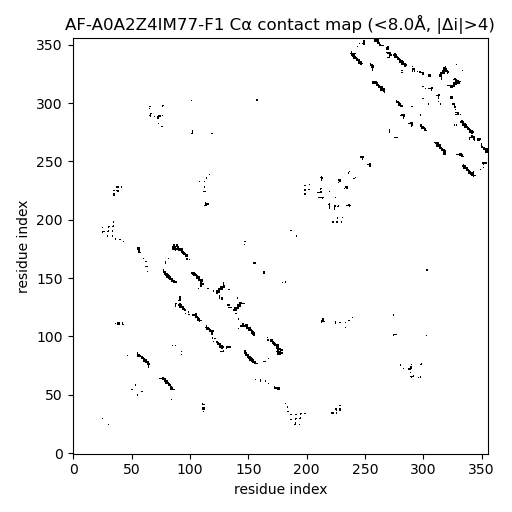OM 2579 O O . ILE A 1 327 ? -6.613 2.490 21.698 1.00 98.00 327 ILE A O 1
ATOM 2583 N N . PRO A 1 328 ? -5.376 0.665 22.214 1.00 97.56 328 PRO A N 1
ATOM 2584 C CA . PRO A 1 328 ? -4.537 1.337 23.205 1.00 97.56 328 PRO A CA 1
ATOM 2585 C C . PRO A 1 328 ? -3.607 2.391 22.590 1.00 97.56 328 PRO A C 1
ATOM 2587 O O . PRO A 1 328 ? -2.987 2.154 21.551 1.00 97.56 328 PRO A O 1
ATOM 2590 N N . THR A 1 329 ? -3.447 3.527 23.269 1.00 97.56 329 THR A N 1
ATOM 2591 C CA . THR A 1 329 ? -2.460 4.569 22.916 1.00 97.56 329 THR A CA 1
ATOM 2592 C C . THR A 1 329 ? -1.290 4.644 23.892 1.00 97.56 329 THR A C 1
ATOM 2594 O O . THR A 1 329 ? -0.317 5.341 23.605 1.00 97.56 329 THR A O 1
ATOM 2597 N N . GLU A 1 330 ? -1.363 3.958 25.041 1.00 96.88 330 GLU A N 1
ATOM 2598 C CA . GLU A 1 330 ? -0.319 3.957 26.081 1.00 96.88 330 GLU A CA 1
ATOM 2599 C C . GLU A 1 330 ? 0.105 5.381 26.492 1.00 96.88 330 GLU A C 1
ATOM 2601 O O . GLU A 1 330 ? 1.284 5.674 26.698 1.00 96.88 330 GLU A O 1
ATOM 2606 N N . SER A 1 331 ? -0.861 6.308 26.539 1.00 96.69 331 SER A N 1
ATOM 2607 C CA . SER A 1 331 ? -0.654 7.737 26.825 1.00 96.69 331 SER A CA 1
ATOM 2608 C C . SER A 1 331 ? 0.290 8.472 25.857 1.00 96.69 331 SER A C 1
ATOM 2610 O O . SER A 1 331 ? 0.664 9.622 26.095 1.00 96.69 331 SER A O 1
ATOM 2612 N N . GLN A 1 332 ? 0.655 7.861 24.727 1.00 96.94 332 GLN A N 1
ATOM 2613 C CA . GLN A 1 332 ? 1.501 8.476 23.707 1.00 96.94 332 GLN A CA 1
ATOM 2614 C C . GLN A 1 332 ? 0.662 9.327 22.758 1.00 96.94 332 GLN A C 1
ATOM 2616 O O . GLN A 1 332 ? -0.434 8.937 22.367 1.00 96.94 332 GLN A O 1
ATOM 2621 N N . ASN A 1 333 ? 1.175 10.490 22.349 1.00 96.69 333 ASN A N 1
ATOM 2622 C CA . ASN A 1 333 ? 0.514 11.293 21.321 1.00 96.69 333 ASN A CA 1
ATOM 2623 C C . ASN A 1 333 ? 0.497 10.543 19.990 1.00 96.69 333 ASN A C 1
ATOM 2625 O O . ASN A 1 333 ? 1.485 9.913 19.603 1.00 96.69 333 ASN A O 1
ATOM 2629 N N . TRP A 1 334 ? -0.621 10.642 19.284 1.00 97.75 334 TRP A N 1
ATOM 2630 C CA . TRP A 1 334 ? -0.925 9.756 18.175 1.00 97.75 334 TRP A CA 1
ATOM 2631 C C . TRP A 1 334 ? -1.717 10.467 17.083 1.00 97.75 334 TRP A C 1
ATOM 2633 O O . TRP A 1 334 ? -2.272 11.546 17.272 1.00 97.75 334 TRP A O 1
ATOM 2643 N N . TYR A 1 335 ? -1.747 9.830 15.925 1.00 97.62 335 TYR A N 1
ATOM 2644 C CA . TYR A 1 335 ? -2.698 10.084 14.851 1.00 97.62 335 TYR A CA 1
ATOM 2645 C C . TYR A 1 335 ? -3.140 8.722 14.319 1.00 97.62 335 TYR A C 1
ATOM 2647 O O . TYR A 1 335 ? -2.516 7.695 14.609 1.00 97.62 335 TYR A O 1
ATOM 2655 N N . CYS A 1 336 ? -4.225 8.684 13.562 1.00 97.38 336 CYS A N 1
ATOM 2656 C CA . CYS A 1 336 ? -4.677 7.440 12.953 1.00 97.38 336 CYS A CA 1
ATOM 2657 C C . CYS A 1 336 ? -4.978 7.622 11.475 1.00 97.38 336 CYS A C 1
ATOM 2659 O O . CYS A 1 336 ? -5.137 8.741 10.982 1.00 97.38 336 CYS A O 1
ATOM 2661 N N . VAL A 1 337 ? -5.036 6.496 10.771 1.00 95.94 337 VAL A N 1
ATOM 2662 C CA . VAL A 1 337 ? -5.436 6.451 9.368 1.00 95.94 337 VAL A CA 1
ATOM 2663 C C . VAL A 1 337 ? -6.583 5.461 9.227 1.00 95.94 337 VAL A C 1
ATOM 2665 O O . VAL A 1 337 ? -6.401 4.268 9.486 1.00 95.94 337 VAL A O 1
ATOM 2668 N N . LEU A 1 338 ? -7.745 5.957 8.801 1.00 97.12 338 LEU A N 1
ATOM 2669 C CA . LEU A 1 338 ? -8.865 5.144 8.339 1.00 97.12 338 LEU A CA 1
ATOM 2670 C C . LEU A 1 338 ? -8.667 4.853 6.854 1.00 97.12 338 LEU A C 1
ATOM 2672 O O . LEU A 1 338 ? -8.585 5.762 6.031 1.00 97.12 338 LEU A O 1
ATOM 2676 N N . ARG A 1 339 ? -8.564 3.571 6.525 1.00 95.56 339 ARG A N 1
ATOM 2677 C CA . ARG A 1 339 ? -8.381 3.051 5.171 1.00 95.56 339 ARG A CA 1
ATOM 2678 C C . ARG A 1 339 ? -9.661 2.367 4.746 1.00 95.56 339 ARG A C 1
ATOM 2680 O O . ARG A 1 339 ? -10.165 1.533 5.498 1.00 95.56 339 ARG A O 1
ATOM 2687 N N . VAL A 1 340 ? -10.141 2.673 3.550 1.00 97.06 340 VAL A N 1
ATOM 2688 C CA . VAL A 1 340 ? -11.264 1.972 2.929 1.00 97.06 340 VAL A CA 1
ATOM 2689 C C . VAL A 1 340 ? -10.807 1.421 1.597 1.00 97.06 340 VAL A C 1
ATOM 2691 O O . VAL A 1 340 ? -10.383 2.174 0.724 1.00 97.06 340 VAL A O 1
ATOM 2694 N N . TYR A 1 341 ? -10.881 0.105 1.467 1.00 96.50 341 TYR A N 1
ATOM 2695 C CA . TYR A 1 341 ? -10.543 -0.625 0.259 1.00 96.50 341 TYR A CA 1
ATOM 2696 C C . TYR A 1 341 ? -11.818 -0.977 -0.493 1.00 96.50 341 TYR A C 1
ATOM 2698 O O . TYR A 1 341 ? -12.814 -1.352 0.125 1.00 96.50 341 TYR A O 1
ATOM 2706 N N . GLU A 1 342 ? -11.771 -0.844 -1.817 1.00 96.69 342 GLU A N 1
ATOM 2707 C CA . GLU A 1 342 ? -12.951 -0.782 -2.683 1.00 96.69 342 GLU A CA 1
ATOM 2708 C C . GLU A 1 342 ? -13.940 0.320 -2.221 1.00 96.69 342 GLU A C 1
ATOM 2710 O O . GLU A 1 342 ? -15.099 0.024 -1.923 1.00 96.69 342 GLU A O 1
ATOM 2715 N N . PRO A 1 343 ? -13.504 1.595 -2.118 1.00 96.69 343 PRO A N 1
ATOM 2716 C CA . PRO A 1 343 ? -14.343 2.693 -1.637 1.00 96.69 343 PRO A CA 1
ATOM 2717 C C . PRO A 1 343 ? -15.412 3.108 -2.656 1.00 96.69 343 PRO A C 1
ATOM 2719 O O . PRO A 1 343 ? -15.246 2.920 -3.860 1.00 96.69 343 PRO A O 1
ATOM 2722 N N . THR A 1 344 ? -16.496 3.724 -2.184 1.00 95.94 344 THR A N 1
ATOM 2723 C CA . THR A 1 344 ? -17.452 4.432 -3.052 1.00 95.94 344 THR A CA 1
ATOM 2724 C C . THR A 1 344 ? -16.821 5.700 -3.648 1.00 95.94 344 THR A C 1
ATOM 2726 O O . THR A 1 344 ? -15.961 6.323 -3.025 1.00 95.94 344 THR A O 1
ATOM 2729 N N . ASP A 1 345 ? -17.258 6.116 -4.843 1.00 89.06 345 ASP A N 1
ATOM 2730 C CA . ASP A 1 345 ? -16.657 7.259 -5.560 1.00 89.06 345 ASP A CA 1
ATOM 2731 C C . ASP A 1 345 ? -16.710 8.576 -4.763 1.00 89.06 345 ASP A C 1
ATOM 2733 O O . ASP A 1 345 ? -15.780 9.376 -4.816 1.00 89.06 345 ASP A O 1
ATOM 2737 N N . ASN A 1 346 ? -17.781 8.783 -3.988 1.00 87.75 346 ASN A N 1
ATOM 2738 C CA . ASN A 1 346 ? -18.009 9.979 -3.168 1.00 87.75 346 ASN A CA 1
ATOM 2739 C C . ASN A 1 346 ? -17.966 9.660 -1.668 1.00 87.75 346 ASN A C 1
ATOM 2741 O O . ASN A 1 346 ? -18.795 10.156 -0.898 1.00 87.75 346 ASN A O 1
ATOM 2745 N N . ILE A 1 347 ? -17.035 8.791 -1.267 1.00 92.44 347 ILE A N 1
ATOM 2746 C CA . ILE A 1 347 ? -16.873 8.357 0.119 1.00 92.44 347 ILE A CA 1
ATOM 2747 C C . ILE A 1 347 ? -16.858 9.543 1.093 1.00 92.44 347 ILE A C 1
ATOM 2749 O O . ILE A 1 347 ? -16.149 10.528 0.897 1.00 92.44 347 ILE A O 1
ATOM 2753 N N . GLN A 1 348 ? -17.659 9.433 2.152 1.00 94.19 348 GLN A N 1
ATOM 2754 C CA . GLN A 1 348 ? -17.674 10.378 3.264 1.00 94.19 348 GLN A CA 1
ATOM 2755 C C . GLN A 1 348 ? -17.041 9.703 4.473 1.00 94.19 348 GLN A C 1
ATOM 2757 O O . GLN A 1 348 ? -17.487 8.638 4.907 1.00 94.19 348 GLN A O 1
ATOM 2762 N N . PHE A 1 349 ? -15.984 10.312 4.995 1.00 96.06 349 PHE A N 1
ATOM 2763 C CA . PHE A 1 349 ? -15.303 9.816 6.178 1.00 96.06 349 PHE A CA 1
ATOM 2764 C C . PHE A 1 349 ? -15.968 10.378 7.444 1.00 96.06 349 PHE A C 1
ATOM 2766 O O . PHE A 1 349 ? -16.282 11.567 7.475 1.00 96.06 349 PHE A O 1
ATOM 2773 N N . PRO A 1 350 ? -16.209 9.550 8.477 1.00 97.38 350 PRO A N 1
ATOM 2774 C CA . PRO A 1 350 ? -16.829 10.010 9.716 1.00 97.38 350 PRO A CA 1
ATOM 2775 C C . PRO A 1 350 ? -15.869 10.866 10.544 1.00 97.38 350 PRO A C 1
ATOM 2777 O O . PRO A 1 350 ? -14.652 10.739 10.428 1.00 97.38 350 PRO A O 1
ATOM 2780 N N . ASP A 1 351 ? -16.403 11.702 11.426 1.00 96.94 351 ASP A N 1
ATOM 2781 C CA . ASP A 1 351 ? -15.582 12.540 12.297 1.00 96.94 351 ASP A CA 1
ATOM 2782 C C . ASP A 1 351 ? -15.050 11.779 13.521 1.00 96.94 351 ASP A C 1
ATOM 2784 O O . ASP A 1 351 ? -15.705 10.896 14.081 1.00 96.94 351 ASP A O 1
ATOM 2788 N N . MET A 1 352 ? -13.860 12.174 13.978 1.00 97.44 352 MET A N 1
ATOM 2789 C CA . MET A 1 352 ? -13.277 11.713 15.239 1.00 97.44 352 MET A CA 1
ATOM 2790 C C . MET A 1 352 ? -13.793 12.578 16.393 1.00 97.44 352 MET A C 1
ATOM 2792 O O . MET A 1 352 ? -13.557 13.784 16.418 1.00 97.44 352 MET A O 1
ATOM 2796 N N . THR A 1 353 ? -14.454 11.978 17.380 1.00 97.56 353 THR A N 1
ATOM 2797 C CA . THR A 1 353 ? -15.051 12.701 18.512 1.00 97.56 353 THR A CA 1
ATOM 2798 C C . THR A 1 353 ? -14.255 12.474 19.794 1.00 97.56 353 THR A C 1
ATOM 2800 O O . THR A 1 353 ? -13.909 11.344 20.131 1.00 97.56 353 THR A O 1
ATOM 2803 N N . THR A 1 354 ? -13.983 13.546 20.539 1.00 96.81 354 THR A N 1
ATOM 2804 C CA . THR A 1 354 ? -13.387 13.463 21.881 1.00 96.81 354 THR A CA 1
ATOM 2805 C C . THR A 1 354 ? -14.454 13.093 22.913 1.00 96.81 354 THR A C 1
ATOM 2807 O O . THR A 1 354 ? -15.492 13.752 22.999 1.00 96.81 354 THR A O 1
ATOM 2810 N N . LEU A 1 355 ? -14.187 12.071 23.725 1.00 93.12 355 LEU A N 1
ATOM 2811 C CA . LEU A 1 355 ? -15.034 11.678 24.849 1.00 93.12 355 LEU A CA 1
ATOM 2812 C C . LEU A 1 355 ? -14.754 12.556 26.077 1.00 93.12 355 LEU A C 1
ATOM 2814 O O . LEU A 1 355 ? -13.630 13.022 26.276 1.00 93.12 355 LEU A O 1
ATOM 2818 N N . LYS A 1 356 ? -15.803 12.805 26.867 1.00 77.19 356 LYS A N 1
ATOM 2819 C CA . LYS A 1 356 ? -15.738 13.632 28.080 1.00 77.19 356 LYS A CA 1
ATOM 2820 C C . LYS A 1 356 ? -15.083 12.921 29.251 1.00 77.19 356 LYS A C 1
ATOM 2822 O O . LYS A 1 356 ? -15.317 11.701 29.395 1.00 77.19 356 LYS A O 1
#

Sequence (356 aa):
MKSMKRIIILFFLVWGTVSVQAQEAVKPYRVTEYIQWYPAIKQAEMRDKWLEDYEYGEWQFTGMVTAKDRTVVTPQADVNYGYSWFNISNEPVVITMPDYDKYYSLSIFDMNHYMEVRVKPDKPVVVRLPHQKSPIKDAHEVVLQTYQGLAFTRQVIVNNAEEVMGLAKKITITGGNGDYPFIIPDFTKEEAAAGLAEIKTAAASLEGGTKLFGSVYEGVGNLDRALGVFYGQLGTQARYANYQLYATDANGQPLSGNKSYEITIPSSGMIKNENGYWSITVYNAADKYLIPNQKEVYNASSYSSSTNADGSVTVRINPEGNGANAIPTESQNWYCVLRVYEPTDNIQFPDMTTLK

Radius of gyration: 26.56 Å; Cα contacts (8 Å, |Δi|>4): 717; chains: 1; bounding box: 116×62×57 Å

Organism: NCBI:txid1795355